Protein 9QGC (pdb70)

Solvent-accessible surface area: 13776 Å² total; per-residue (Å²): 200,75,50,0,36,25,60,42,107,3,28,148,24,115,0,66,12,16,0,0,2,2,16,31,35,1,13,10,15,25,175,50,27,29,3,64,92,41,7,0,77,0,2,9,38,0,7,57,0,0,0,0,0,0,7,5,0,1,4,13,61,52,0,10,0,59,11,89,0,5,0,0,61,23,105,105,2,23,56,4,1,105,74,0,3,65,24,0,74,140,112,51,6,31,0,0,0,2,0,4,1,0,0,8,0,1,14,20,58,13,12,60,155,48,31,85,1,2,0,2,12,62,55,37,12,192,53,104,4,86,5,124,137,28,145,52,98,32,42,68,2,89,40,9,82,56,95,47,0,84,51,6,21,63,41,0,79,90,0,0,38,36,0,86,68,0,32,10,20,0,0,0,0,8,0,0,20,0,22,0,1,0,0,0,0,2,40,29,3,6,127,30,143,32,85,14,4,49,60,32,85,33,20,0,78,0,0,18,50,0,0,107,14,0,34,88,32,9,96,20,47,54,0,0,0,12,0,0,8,14,6,73,88,43,53,0,66,14,75,107,15,54,107,3,0,4,57,0,0,107,8,0,42,157,29,93,6,2,0,0,0,2,38,48,11,128,61,10,98,151,54,146,76,28,67,49,7,58,25,70,39,1,49,111,85,8,118,31,15,0,0,2,11,12,51,22,54,64,115,103,0,30,79,25,0,65,90,154,37,2,22,0,0,1,6,12,80,41,0,6,0,0,0,10,0,8,89,10,8,97,96,120,13,106,76,36,163,19,62,89,117,38,39,146,22,74,32,103,148,10,1,18,69,22,78,108,108

Foldseek 3Di:
DAFQQPWDCLPPDIQRGQEEADEAAALAADVVLAAALQLLLLLLLQQNGSEYEYHEAELDQLQDAAHRHHHLPDPRNLQNLLSNLVSSVVSVHAYAYEYTGQAQNHFLLSHVPSAFGEAQDFDWFADWGQHPVGIDGRHGHHHDDPVCLVVVLVSLLSSLLSRVSSNHQAYEYECEQNGHLLLLQAQQNHPDDPQSDDDNCNSNVSVVSSLVSSCVNPVQSRYEYEYEQPDCHRNRHHPQSQVNLLVVLQVCQVRVHSEYEYEHEQCCQVPDPGNNHPLLSSVVRHPHAYEYEDPDASVNRRVCCVVVVGPHYHYHQQCLQESPVVVCSVVVHDGGHQDVVSSYYDGCVSRNPRDYD

Sequence (357 aa):
NINLLFSSYQLGELELPNRIVMAPLTRSRAGEEGNVPHQQLNAIYYGQRASAGLIIIAEATQVTPQGQGYPHTPGIHSPPEQVAGWKKLVTDTVHQQGGRIFLQLWHVGRISHPDLQPDGGLPVAPSAIAPKGEVLTYEGKKPYVTPRALDDTSEIPAIVEQYRQQGAANALAAGFDGVEIHAANGYLIDQFLLRDGTNKRTDEYGGAIENRRARLLLEVTEAITSVWDDSQQRVGVRLSPLTTLNGCVVDSHPLETFGYVAQALNRRFNNLSYLHIFEAIDADIRRHGGTVVPTSHLRDRRFTGTLIVNGGYTREEKGDTVIIANNKKAADLVAFGTLFISNPDLPERLEVNAPLNQADPTTFYGGGEKKGYTDYPFLL

Structure (mmCIF, N/CA/C/O backbone):
data_9QGC
#
_entry.id   9QGC
#
_cell.length_a   55.36
_cell.length_b   68.56
_cell.length_c   90.04
_cell.angle_alpha   90
_cell.angle_beta   90
_cell.angle_gamma   90
#
_symmetry.space_group_name_H-M   'P 21 21 21'
#
loop_
_entity.id
_entity.type
_entity.pdbx_description
1 polymer 'All1865 protein'
2 non-polymer 'FLAVIN MONONUCLEOTIDE'
3 non-polymer 1,2-ETHANEDIOL
4 non-polymer 'ACETATE ION'
5 water water
#
loop_
_atom_site.group_PDB
_atom_site.id
_atom_site.type_symbol
_atom_site.label_atom_id
_atom_site.label_alt_id
_atom_site.label_comp_id
_atom_site.label_asym_id
_atom_site.label_entity_id
_atom_site.label_seq_id
_atom_site.pdbx_PDB_ins_code
_atom_site.Cartn_x
_atom_site.Cartn_y
_atom_site.Cartn_z
_atom_site.occupancy
_atom_site.B_iso_or_equiv
_atom_site.auth_seq_id
_atom_site.auth_comp_id
_atom_site.auth_asym_id
_atom_site.auth_atom_id
_atom_site.pdbx_PDB_model_num
ATOM 1 N N . ASN A 1 14 ? -38.069 -13.585 0.732 1 50.798 14 ASN D N 1
ATOM 2 C CA . ASN A 1 14 ? -38.344 -12.503 1.725 1 48.81 14 ASN D CA 1
ATOM 3 C C . ASN A 1 14 ? -37.439 -12.698 2.932 1 43.793 14 ASN D C 1
ATOM 4 O O . ASN A 1 14 ? -37.788 -13.398 3.878 1 48.026 14 ASN D O 1
ATOM 9 N N . ILE A 1 15 ? -36.266 -12.077 2.894 1 33.417 15 ILE D N 1
ATOM 10 C CA . ILE A 1 15 ? -35.384 -12.207 4.041 1 27.325 15 ILE D CA 1
ATOM 11 C C . ILE A 1 15 ? -35.662 -11.065 5.013 1 24.544 15 ILE D C 1
ATOM 12 O O . ILE A 1 15 ? -36.098 -9.985 4.59 1 26.161 15 ILE D O 1
ATOM 17 N N . ASN A 1 16 ? -35.47 -11.354 6.313 1 21.755 16 ASN D N 1
ATOM 18 C CA . ASN A 1 16 ? -35.658 -10.372 7.366 1 22.806 16 ASN D CA 1
ATOM 19 C C . ASN A 1 16 ? -34.629 -10.63 8.463 1 19.941 16 ASN D C 1
ATOM 20 O O . ASN A 1 16 ? -33.72 -11.424 8.312 1 19.751 16 ASN D O 1
ATOM 25 N N A LEU A 1 17 ? -34.843 -9.954 9.586 0.5 20.774 17 LEU D N 1
ATOM 26 N N B LEU A 1 17 ? -34.755 -9.906 9.58 0.5 18.504 17 LEU D N 1
ATOM 27 C CA A LEU A 1 17 ? -33.919 -9.972 10.7 0.5 21.204 17 LEU D CA 1
ATOM 28 C CA B LEU A 1 17 ? -33.794 -10.033 10.669 0.5 18.131 17 LEU D CA 1
ATOM 29 C C A LEU A 1 17 ? -33.795 -11.371 11.311 0.5 19.738 17 LEU D C 1
ATOM 30 C C B LEU A 1 17 ? -33.668 -11.482 11.151 0.5 17.781 17 LEU D C 1
ATOM 31 O O A LEU A 1 17 ? -32.865 -11.604 12.089 0.5 18.291 17 LEU D O 1
ATOM 32 O O B LEU A 1 17 ? -32.651 -11.836 11.756 0.5 17.772 17 LEU D O 1
ATOM 41 N N . PHE A 1 18 ? -34.733 -12.281 10.988 1 19.186 18 PHE D N 1
ATOM 42 C CA . PHE A 1 18 ? -34.769 -13.607 11.601 1 19.477 18 PHE D CA 1
ATOM 43 C C . PHE A 1 18 ? -34.305 -14.679 10.629 1 19.973 18 PHE D C 1
ATOM 44 O O . PHE A 1 18 ? -34.314 -15.866 10.994 1 22.902 18 PHE D O 1
ATOM 52 N N . SER A 1 19 ? -33.934 -14.275 9.404 1 19.537 19 SER D N 1
ATOM 53 C CA . SER A 1 19 ? -33.425 -15.225 8.419 1 20.345 19 SER D CA 1
ATOM 54 C C . SER A 1 19 ? -32.034 -15.722 8.822 1 19.031 19 SER D C 1
ATOM 55 O O . SER A 1 19 ? -31.195 -14.929 9.306 1 19.033 19 SER D O 1
ATOM 58 N N . SER A 1 20 ? -31.754 -17.013 8.554 1 19.931 20 SER D N 1
ATOM 59 C CA . SER A 1 20 ? -30.414 -17.526 8.819 1 19.356 20 SER D CA 1
ATOM 60 C C . SER A 1 20 ? -29.402 -16.9 7.848 1 18.754 20 SER D C 1
ATOM 61 O O . SER A 1 20 ? -29.766 -16.25 6.857 1 19.177 20 SER D O 1
ATOM 64 N N . TYR A 1 21 ? -28.111 -17.078 8.146 1 19.382 21 TYR D N 1
ATOM 65 C CA . TYR A 1 21 ? -27.073 -16.523 7.281 1 18.436 21 TYR D CA 1
ATOM 66 C C . TYR A 1 21 ? -25.842 -17.424 7.374 1 17.182 21 TYR D C 1
ATOM 67 O O . TYR A 1 21 ? -25.503 -17.915 8.455 1 21.362 21 TYR D O 1
ATOM 76 N N . GLN A 1 22 ? -25.18 -17.649 6.239 1 18.688 22 GLN D N 1
ATOM 77 C CA . GLN A 1 22 ? -23.923 -18.387 6.24 1 18.74 22 GLN D CA 1
ATOM 78 C C . GLN A 1 22 ? -22.763 -17.398 6.285 1 18.422 22 GLN D C 1
ATOM 79 O O . GLN A 1 22 ? -22.54 -16.666 5.33 1 20.735 22 GLN D O 1
ATOM 85 N N . LEU A 1 23 ? -22.067 -17.348 7.423 1 17.347 23 LEU D N 1
ATOM 86 C CA . LEU A 1 23 ? -20.908 -16.466 7.577 1 15.637 23 LEU D CA 1
ATOM 87 C C . LEU A 1 23 ? -19.63 -17.318 7.535 1 17.305 23 LEU D C 1
ATOM 88 O O . LEU A 1 23 ? -19.194 -17.849 8.549 1 18.434 23 LEU D O 1
ATOM 93 N N . GLY A 1 24 ? -19.11 -17.55 6.315 1 20.561 24 GLY D N 1
ATOM 94 C CA . GLY A 1 24 ? -18.025 -18.502 6.15 1 23.795 24 GLY D CA 1
ATOM 95 C C . GLY A 1 24 ? -18.55 -19.9 6.46 1 23.285 24 GLY D C 1
ATOM 96 O O . GLY A 1 24 ? -19.536 -20.33 5.875 1 26.08 24 GLY D O 1
ATOM 97 N N . GLU A 1 25 ? -17.928 -20.57 7.427 1 23.332 25 GLU D N 1
ATOM 98 C CA . GLU A 1 25 ? -18.328 -21.913 7.836 1 25.5 25 GLU D CA 1
ATOM 99 C C . GLU A 1 25 ? -19.385 -21.853 8.944 1 24.161 25 GLU D C 1
ATOM 100 O O . GLU A 1 25 ? -19.887 -22.891 9.367 1 28.444 25 GLU D O 1
ATOM 106 N N . LEU A 1 26 ? -19.665 -20.662 9.492 1 20.284 26 LEU D N 1
ATOM 107 C CA . LEU A 1 26 ? -20.606 -20.513 10.604 1 20.304 26 LEU D CA 1
ATOM 108 C C . LEU A 1 26 ? -22.032 -20.314 10.089 1 19.912 26 LEU D C 1
ATOM 109 O O . LEU A 1 26 ? -22.283 -19.398 9.3 1 21.219 26 LEU D O 1
ATOM 114 N N . GLU A 1 27 ? -22.968 -21.107 10.618 1 22.852 27 GLU D N 1
ATOM 115 C CA . GLU A 1 27 ? -24.374 -20.836 10.364 1 23.888 27 GLU D CA 1
ATOM 116 C C . GLU A 1 27 ? -24.938 -19.933 11.465 1 21.86 27 GLU D C 1
ATOM 117 O O . GLU A 1 27 ? -25.048 -20.331 12.637 1 23.426 27 GLU D O 1
ATOM 123 N N . LEU A 1 28 ? -25.32 -18.716 11.075 1 18.77 28 LEU D N 1
ATOM 124 C CA . LEU A 1 28 ? -25.946 -17.825 12.044 1 17.069 28 LEU D CA 1
ATOM 125 C C . LEU A 1 28 ? -27.449 -18.067 11.98 1 17.393 28 LEU D C 1
ATOM 126 O O . LEU A 1 28 ? -28.03 -18.151 10.907 1 19.433 28 LEU D O 1
ATOM 131 N N . PRO A 1 29 ? -28.128 -18.197 13.139 1 16.084 29 PRO D N 1
ATOM 132 C CA . PRO A 1 29 ? -29.564 -18.482 13.159 1 17.327 29 PRO D CA 1
ATOM 133 C C . PRO A 1 29 ? -30.451 -17.298 12.78 1 17.496 29 PRO D C 1
ATOM 134 O O . PRO A 1 29 ? -31.68 -17.462 12.594 1 19.797 29 PRO D O 1
ATOM 138 N N . ASN A 1 30 ? -29.858 -16.086 12.847 1 15.727 30 ASN D N 1
ATOM 139 C CA . ASN A 1 30 ? -30.618 -14.872 12.549 1 16.007 30 ASN D CA 1
ATOM 140 C C . ASN A 1 30 ? -29.601 -13.812 12.118 1 15.62 30 ASN D C 1
ATOM 141 O O . ASN A 1 30 ? -28.394 -14.087 12.114 1 16.176 30 ASN D O 1
ATOM 146 N N . ARG A 1 31 ? -30.094 -12.619 11.759 1 15.777 31 ARG D N 1
ATOM 147 C CA . ARG A 1 31 ? -29.237 -11.551 11.242 1 16.003 31 ARG D CA 1
ATOM 148 C C . ARG A 1 31 ? -28.917 -10.51 12.304 1 15.096 31 ARG D C 1
ATOM 149 O O . ARG A 1 31 ? -28.369 -9.441 12.004 1 15.818 31 ARG D O 1
ATOM 157 N N . ILE A 1 32 ? -29.226 -10.855 13.562 1 13.699 32 ILE D N 1
ATOM 158 C CA . ILE A 1 32 ? -29.086 -9.916 14.67 1 14.437 32 ILE D CA 1
ATOM 159 C C . ILE A 1 32 ? -27.721 -10.104 15.343 1 15.048 32 ILE D C 1
ATOM 160 O O . ILE A 1 32 ? -27.423 -11.181 15.852 1 18.869 32 ILE D O 1
ATOM 165 N N . VAL A 1 33 ? -26.931 -9.048 15.366 1 13.112 33 VAL D N 1
ATOM 166 C CA . VAL A 1 33 ? -25.578 -9.122 15.923 1 13.215 33 VAL D CA 1
ATOM 167 C C . VAL A 1 33 ? -25.553 -8.28 17.192 1 12.101 33 VAL D C 1
ATOM 168 O O . VAL A 1 33 ? -26.175 -7.207 17.245 1 12.264 33 VAL D O 1
ATOM 172 N N . MET A 1 34 ? -24.881 -8.788 18.227 1 11.721 34 MET D N 1
ATOM 173 C CA . MET A 1 34 ? -24.613 -7.952 19.375 1 11.557 34 MET D CA 1
ATOM 174 C C . MET A 1 34 ? -23.356 -7.135 19.106 1 11.18 34 MET D C 1
ATOM 175 O O . MET A 1 34 ? -22.262 -7.68 18.933 1 11.279 34 MET D O 1
ATOM 180 N N . ALA A 1 35 ? -23.534 -5.789 19.052 1 11.365 35 ALA D N 1
ATOM 181 C CA . ALA A 1 35 ? -22.387 -4.92 18.761 1 11.156 35 ALA D CA 1
ATOM 182 C C . ALA A 1 35 ? -21.401 -4.961 19.923 1 10.665 35 ALA D C 1
ATOM 183 O O . ALA A 1 35 ? -21.775 -5.259 21.067 1 11.342 35 ALA D O 1
ATOM 185 N N . PRO A 1 36 ? -20.12 -4.638 19.67 1 10.21 36 PRO D N 1
ATOM 186 C CA . PRO A 1 36 ? -19.136 -4.58 20.734 1 10.844 36 PRO D CA 1
ATOM 187 C C . PRO A 1 36 ? -19.454 -3.464 21.72 1 10.821 36 PRO D C 1
ATOM 188 O O . PRO A 1 36 ? -19.733 -2.336 21.334 1 11.686 36 PRO D O 1
ATOM 192 N N . LEU A 1 37 ? -19.416 -3.791 23.03 1 10.664 37 LEU D N 1
ATOM 193 C CA . LEU A 1 37 ? -19.803 -2.824 24.058 1 11.197 37 LEU D CA 1
ATOM 194 C C . LEU A 1 37 ? -18.85 -2.917 25.249 1 11.034 37 LEU D C 1
ATOM 195 O O . LEU A 1 37 ? -18.907 -3.887 26.037 1 11.867 37 LEU D O 1
ATOM 200 N N . THR A 1 38 ? -17.979 -1.907 25.363 1 10.786 38 THR D N 1
ATOM 201 C CA . THR A 1 38 ? -17.138 -1.726 26.533 1 10.991 38 THR D CA 1
ATOM 202 C C . THR A 1 38 ? -17.996 -1.613 27.796 1 11.189 38 THR D C 1
ATOM 203 O O . THR A 1 38 ? -18.832 -0.715 27.865 1 11.614 38 THR D O 1
ATOM 207 N N . ARG A 1 39 ? -17.774 -2.512 28.744 1 10.863 39 ARG D N 1
ATOM 208 C CA . ARG A 1 39 ? -18.486 -2.498 30.015 1 11.474 39 ARG D CA 1
ATOM 209 C C . ARG A 1 39 ? -17.571 -2.27 31.2 1 11.123 39 ARG D C 1
ATOM 210 O O . ARG A 1 39 ? -18.067 -2.118 32.327 1 11.613 39 ARG D O 1
ATOM 218 N N . SER A 1 40 ? -16.242 -2.258 30.954 1 11.794 40 SER D N 1
ATOM 219 C CA . SER A 1 40 ? -15.235 -1.942 31.977 1 11.94 40 SER D CA 1
ATOM 220 C C . SER A 1 40 ? -15.445 -2.729 33.274 1 11.598 40 SER D C 1
ATOM 221 O O . SER A 1 40 ? -15.39 -2.152 34.391 1 12.194 40 SER D O 1
ATOM 224 N N . ARG A 1 41 ? -15.649 -4.049 33.161 1 10.823 41 ARG D N 1
ATOM 225 C CA . ARG A 1 41 ? -15.833 -4.926 34.295 1 10.863 41 ARG D CA 1
ATOM 226 C C . ARG A 1 41 ? -14.812 -6.069 34.273 1 12.339 41 ARG D C 1
ATOM 227 O O . ARG A 1 41 ? -15.112 -7.189 34.685 1 14.627 41 ARG D O 1
ATOM 235 N N . ALA A 1 42 ? -13.568 -5.761 33.88 1 11.532 42 ALA D N 1
ATOM 236 C CA . ALA A 1 42 ? -12.505 -6.744 33.982 1 11.913 42 ALA D CA 1
ATOM 237 C C . ALA A 1 42 ? -12.015 -6.86 35.429 1 12.544 42 ALA D C 1
ATOM 238 O O . ALA A 1 42 ? -12.118 -5.923 36.217 1 15.537 42 ALA D O 1
ATOM 240 N N . GLY A 1 43 ? -11.429 -8.021 35.754 1 12.598 43 GLY D N 1
ATOM 241 C CA . GLY A 1 43 ? -10.924 -8.247 37.094 1 12.735 43 GLY D CA 1
ATOM 242 C C . GLY A 1 43 ? -9.439 -7.885 37.18 1 12.92 43 GLY D C 1
ATOM 243 O O . GLY A 1 43 ? -8.885 -7.216 36.3 1 14.509 43 GLY D O 1
ATOM 244 N N A GLU A 1 44 ? -8.806 -8.312 38.272 0.5 14.56 44 GLU D N 1
ATOM 245 N N B GLU A 1 44 ? -8.81 -8.378 38.25 0.5 14.574 44 GLU D N 1
ATOM 246 C CA A GLU A 1 44 ? -7.385 -8.039 38.501 0.5 14.577 44 GLU D CA 1
ATOM 247 C CA B GLU A 1 44 ? -7.372 -8.256 38.506 0.5 14.742 44 GLU D CA 1
ATOM 248 C C A GLU A 1 44 ? -6.583 -8.561 37.306 0.5 13.129 44 GLU D C 1
ATOM 249 C C B GLU A 1 44 ? -6.616 -8.578 37.216 0.5 12.907 44 GLU D C 1
ATOM 250 O O A GLU A 1 44 ? -6.796 -9.674 36.841 0.5 14.916 44 GLU D O 1
ATOM 251 O O B GLU A 1 44 ? -6.933 -9.554 36.549 0.5 13.611 44 GLU D O 1
ATOM 262 N N . GLY A 1 45 ? -5.616 -7.764 36.83 1 14.063 45 GLY D N 1
ATOM 263 C CA . GLY A 1 45 ? -4.823 -8.126 35.664 1 14.825 45 GLY D CA 1
ATOM 264 C C . GLY A 1 45 ? -5.561 -7.875 34.354 1 12.445 45 GLY D C 1
ATOM 265 O O . GLY A 1 45 ? -5.166 -8.414 33.324 1 12.451 45 GLY D O 1
ATOM 266 N N . ASN A 1 46 ? -6.709 -7.195 34.417 1 12.135 46 ASN D N 1
ATOM 267 C CA . ASN A 1 46 ? -7.592 -6.981 33.276 1 11.358 46 ASN D CA 1
ATOM 268 C C . ASN A 1 46 ? -8.07 -8.323 32.708 1 10.144 46 ASN D C 1
ATOM 269 O O . ASN A 1 46 ? -8.17 -8.501 31.482 1 10.57 46 ASN D O 1
ATOM 274 N N . VAL A 1 47 ? -8.394 -9.25 33.621 1 12.147 47 VAL D N 1
ATOM 275 C CA . VAL A 1 47 ? -8.783 -10.587 33.191 1 12.14 47 VAL D CA 1
ATOM 276 C C . VAL A 1 47 ? -10.304 -10.733 33.256 1 12.694 47 VAL D C 1
ATOM 277 O O . VAL A 1 47 ? -10.901 -10.406 34.286 1 13.809 47 VAL D O 1
ATOM 281 N N . PRO A 1 48 ? -10.944 -11.325 32.246 1 11.331 48 PRO D N 1
ATOM 282 C CA . PRO A 1 48 ? -12.357 -11.64 32.376 1 11.588 48 PRO D CA 1
ATOM 283 C C . PRO A 1 48 ? -12.617 -12.706 33.432 1 12.405 48 PRO D C 1
ATOM 284 O O . PRO A 1 48 ? -11.756 -13.547 33.688 1 13.875 48 PRO D O 1
ATOM 288 N N . HIS A 1 49 ? -13.846 -12.705 33.948 1 13.184 49 HIS D N 1
ATOM 289 C CA . HIS A 1 49 ? -14.186 -13.618 35.015 1 14.214 49 HIS D CA 1
ATOM 290 C C . HIS A 1 49 ? -15.609 -14.144 34.833 1 13.972 49 HIS D C 1
ATOM 291 O O . HIS A 1 49 ? -16.288 -13.836 33.849 1 14.828 49 HIS D O 1
ATOM 298 N N A GLN A 1 50 ? -16.078 -14.933 35.803 0.5 14.443 50 GLN D N 1
ATOM 299 N N B GLN A 1 50 ? -16.045 -14.943 35.817 0.5 14.409 50 GLN D N 1
ATOM 300 C CA A GLN A 1 50 ? -17.309 -15.681 35.609 0.5 14.608 50 GLN D CA 1
ATOM 301 C CA B GLN A 1 50 ? -17.308 -15.659 35.747 0.5 15.087 50 GLN D CA 1
ATOM 302 C C A GLN A 1 50 ? -18.508 -14.749 35.392 0.5 14.712 50 GLN D C 1
ATOM 303 C C B GLN A 1 50 ? -18.462 -14.73 35.376 0.5 14.778 50 GLN D C 1
ATOM 304 O O A GLN A 1 50 ? -19.45 -15.129 34.695 0.5 14.618 50 GLN D O 1
ATOM 305 O O B GLN A 1 50 ? -19.332 -15.107 34.592 0.5 14.783 50 GLN D O 1
ATOM 316 N N . LEU A 1 51 ? -18.515 -13.557 36.011 1 13.78 51 LEU D N 1
ATOM 317 C CA . LEU A 1 51 ? -19.643 -12.664 35.792 1 13.908 51 LEU D CA 1
ATOM 318 C C . LEU A 1 51 ? -19.71 -12.252 34.307 1 13.373 51 LEU D C 1
ATOM 319 O O . LEU A 1 51 ? -20.803 -12.123 33.743 1 12.893 51 LEU D O 1
ATOM 324 N N . ASN A 1 52 ? -18.54 -11.994 33.701 1 12.025 52 ASN D N 1
ATOM 325 C CA . ASN A 1 52 ? -18.519 -11.642 32.28 1 11.595 52 ASN D CA 1
ATOM 326 C C . ASN A 1 52 ? -19.041 -12.808 31.45 1 12.172 52 ASN D C 1
ATOM 327 O O . ASN A 1 52 ? -19.708 -12.605 30.427 1 12.381 52 ASN D O 1
ATOM 332 N N . ALA A 1 53 ? -18.701 -14.044 31.829 1 11.295 53 ALA D N 1
ATOM 333 C CA . ALA A 1 53 ? -19.187 -15.208 31.081 1 11.933 53 ALA D CA 1
ATOM 334 C C . ALA A 1 53 ? -20.702 -15.296 31.174 1 11.677 53 ALA D C 1
ATOM 335 O O . ALA A 1 53 ? -21.344 -15.627 30.19 1 12.879 53 ALA D O 1
ATOM 337 N N . ILE A 1 54 ? -21.277 -15.045 32.373 1 12.167 54 ILE D N 1
ATOM 338 C CA . ILE A 1 54 ? -22.736 -15.019 32.494 1 11.947 54 ILE D CA 1
ATOM 339 C C . ILE A 1 54 ? -23.349 -13.986 31.54 1 11.713 54 ILE D C 1
ATOM 340 O O . ILE A 1 54 ? -24.337 -14.287 30.853 1 12.336 54 ILE D O 1
ATOM 345 N N . TYR A 1 55 ? -22.798 -12.771 31.567 1 11.266 55 TYR D N 1
ATOM 346 C CA . TYR A 1 55 ? -23.322 -11.698 30.717 1 11.752 55 TYR D CA 1
ATOM 347 C C . TYR A 1 55 ? -23.381 -12.062 29.225 1 11.501 55 TYR D C 1
ATOM 348 O O . TYR A 1 55 ? -24.403 -11.864 28.584 1 12.038 55 TYR D O 1
ATOM 357 N N . TYR A 1 56 ? -22.285 -12.633 28.711 1 10.727 56 TYR D N 1
ATOM 358 C CA . TYR A 1 56 ? -22.277 -12.998 27.306 1 10.914 56 TYR D CA 1
ATOM 359 C C . TYR A 1 56 ? -23.144 -14.236 27.073 1 11.822 56 TYR D C 1
ATOM 360 O O . TYR A 1 56 ? -23.862 -14.325 26.077 1 12.459 56 TYR D O 1
ATOM 369 N N . GLY A 1 57 ? -23.139 -15.179 28.031 1 12.595 57 GLY D N 1
ATOM 370 C CA . GLY A 1 57 ? -23.988 -16.356 27.884 1 12.842 57 GLY D CA 1
ATOM 371 C C . GLY A 1 57 ? -25.467 -15.994 27.819 1 12.853 57 GLY D C 1
ATOM 372 O O . GLY A 1 57 ? -26.225 -16.64 27.064 1 13.817 57 GLY D O 1
ATOM 373 N N . GLN A 1 58 ? -25.874 -14.965 28.593 1 12.029 58 GLN D N 1
ATOM 374 C CA . GLN A 1 58 ? -27.261 -14.52 28.555 1 12.887 58 GLN D CA 1
ATOM 375 C C . GLN A 1 58 ? -27.688 -14.048 27.152 1 12.745 58 GLN D C 1
ATOM 376 O O . GLN A 1 58 ? -28.899 -14.022 26.897 1 13.906 58 GLN D O 1
ATOM 382 N N . ARG A 1 59 ? -26.726 -13.565 26.346 1 12.261 59 ARG D N 1
ATOM 383 C CA . ARG A 1 59 ? -26.971 -12.937 25.056 1 12.617 59 ARG D CA 1
ATOM 384 C C . ARG A 1 59 ? -26.675 -13.886 23.897 1 11.799 59 ARG D C 1
ATOM 385 O O . ARG A 1 59 ? -26.653 -13.456 22.734 1 13.075 59 ARG D O 1
ATOM 393 N N . ALA A 1 60 ? -26.536 -15.197 24.165 1 12.795 60 ALA D N 1
ATOM 394 C CA . ALA A 1 60 ? -26.074 -16.151 23.156 1 13.281 60 ALA D CA 1
ATOM 395 C C . ALA A 1 60 ? -27.123 -16.447 22.081 1 13.281 60 ALA D C 1
ATOM 396 O O . ALA A 1 60 ? -26.781 -17.126 21.103 1 14.481 60 ALA D O 1
ATOM 398 N N . SER A 1 61 ? -28.369 -15.935 22.23 1 13.705 61 SER D N 1
ATOM 399 C CA . SER A 1 61 ? -29.336 -16.042 21.147 1 14.759 61 SER D CA 1
ATOM 400 C C . SER A 1 61 ? -29.019 -15.111 19.979 1 14.424 61 SER D C 1
ATOM 401 O O . SER A 1 61 ? -29.609 -15.272 18.913 1 15.526 61 SER D O 1
ATOM 404 N N . ALA A 1 62 ? -28.073 -14.16 20.135 1 14.159 62 ALA D N 1
ATOM 405 C CA . ALA A 1 62 ? -27.645 -13.34 19.011 1 14.156 62 ALA D CA 1
ATOM 406 C C . ALA A 1 62 ? -27.158 -14.233 17.875 1 13.65 62 ALA D C 1
ATOM 407 O O . ALA A 1 62 ? -26.459 -15.238 18.101 1 14.842 62 ALA D O 1
ATOM 409 N N . GLY A 1 63 ? -27.456 -13.83 16.633 1 12.745 63 GLY D N 1
ATOM 410 C CA . GLY A 1 63 ? -26.828 -14.507 15.514 1 14.263 63 GLY D CA 1
ATOM 411 C C . GLY A 1 63 ? -25.308 -14.53 15.668 1 13.02 63 GLY D C 1
ATOM 412 O O . GLY A 1 63 ? -24.675 -15.55 15.365 1 14.655 63 GLY D O 1
ATOM 413 N N . LEU A 1 64 ? -24.717 -13.396 16.097 1 12.774 64 LEU D N 1
ATOM 414 C CA . LEU A 1 64 ? -23.287 -13.365 16.397 1 11.791 64 LEU D CA 1
ATOM 415 C C . LEU A 1 64 ? -23.095 -12.36 17.523 1 11.857 64 LEU D C 1
ATOM 416 O O . LEU A 1 64 ? -23.714 -11.289 17.457 1 12.488 64 LEU D O 1
ATOM 421 N N . ILE A 1 65 ? -22.269 -12.692 18.525 1 11.27 65 ILE D N 1
ATOM 422 C CA . ILE A 1 65 ? -21.852 -11.681 19.501 1 10.818 65 ILE D CA 1
ATOM 423 C C . ILE A 1 65 ? -20.499 -11.151 19.068 1 10.206 65 ILE D C 1
ATOM 424 O O . ILE A 1 65 ? -19.605 -11.955 18.776 1 11.521 65 ILE D O 1
ATOM 429 N N A ILE A 1 66 ? -20.323 -9.818 19.082 0.5 10.107 66 ILE D N 1
ATOM 430 N N B ILE A 1 66 ? -20.332 -9.809 19.062 0.5 10.205 66 ILE D N 1
ATOM 431 C CA A ILE A 1 66 ? -18.978 -9.27 19.002 0.5 9.793 66 ILE D CA 1
ATOM 432 C CA B ILE A 1 66 ? -19.002 -9.214 18.994 0.5 10.08 66 ILE D CA 1
ATOM 433 C C A ILE A 1 66 ? -18.663 -8.787 20.408 0.5 10.306 66 ILE D C 1
ATOM 434 C C B ILE A 1 66 ? -18.683 -8.795 20.423 0.5 10.332 66 ILE D C 1
ATOM 435 O O A ILE A 1 66 ? -19.32 -7.886 20.916 0.5 10.904 66 ILE D O 1
ATOM 436 O O B ILE A 1 66 ? -19.348 -7.916 20.957 0.5 10.916 66 ILE D O 1
ATOM 445 N N . ALA A 1 67 ? -17.644 -9.406 21.014 1 10.533 67 ALA D N 1
ATOM 446 C CA . ALA A 1 67 ? -17.285 -9.008 22.371 1 10.547 67 ALA D CA 1
ATOM 447 C C . ALA A 1 67 ? -16.69 -7.607 22.367 1 11.123 67 ALA D C 1
ATOM 448 O O . ALA A 1 67 ? -16.141 -7.121 21.346 1 12.043 67 ALA D O 1
ATOM 450 N N . GLU A 1 68 ? -16.75 -6.99 23.537 1 10.859 68 GLU D N 1
ATOM 451 C CA . GLU A 1 68 ? -16.254 -5.641 23.805 1 10.035 68 GLU D CA 1
ATOM 452 C C . GLU A 1 68 ? -14.812 -5.475 23.323 1 10.588 68 GLU D C 1
ATOM 453 O O . GLU A 1 68 ? -14.002 -6.416 23.328 1 10.687 68 GLU D O 1
ATOM 459 N N . ALA A 1 69 ? -14.47 -4.205 22.999 1 9.816 69 ALA D N 1
ATOM 460 C CA . ALA A 1 69 ? -13.088 -3.899 22.641 1 9.397 69 ALA D CA 1
ATOM 461 C C . ALA A 1 69 ? -12.134 -4.42 23.715 1 9.457 69 ALA D C 1
ATOM 462 O O . ALA A 1 69 ? -12.28 -4.16 24.929 1 10.595 69 ALA D O 1
ATOM 464 N N . THR A 1 70 ? -11.048 -5.094 23.25 1 9.733 70 THR D N 1
ATOM 465 C CA . THR A 1 70 ? -10.137 -5.759 24.186 1 9.114 70 THR D CA 1
ATOM 466 C C . THR A 1 70 ? -8.692 -5.483 23.762 1 9.228 70 THR D C 1
ATOM 467 O O . THR A 1 70 ? -8.304 -5.795 22.617 1 9.766 70 THR D O 1
ATOM 471 N N . GLN A 1 71 ? -7.935 -4.798 24.61 1 9.229 71 GLN D N 1
ATOM 472 C CA . GLN A 1 71 ? -6.613 -4.356 24.218 1 9.222 71 GLN D CA 1
ATOM 473 C C . GLN A 1 71 ? -5.687 -5.528 23.905 1 9.87 71 GLN D C 1
ATOM 474 O O . GLN A 1 71 ? -5.568 -6.493 24.663 1 10.541 71 GLN D O 1
ATOM 480 N N . VAL A 1 72 ? -4.992 -5.413 22.758 1 9.698 72 VAL D N 1
ATOM 481 C CA . VAL A 1 72 ? -4.094 -6.471 22.298 1 10.111 72 VAL D CA 1
ATOM 482 C C . VAL A 1 72 ? -2.734 -6.469 22.995 1 10.652 72 VAL D C 1
ATOM 483 O O . VAL A 1 72 ? -1.963 -7.412 22.852 1 12.171 72 VAL D O 1
ATOM 487 N N . THR A 1 73 ? -2.453 -5.39 23.736 1 10.005 73 THR D N 1
ATOM 488 C CA . THR A 1 73 ? -1.138 -5.178 24.317 1 11.015 73 THR D CA 1
ATOM 489 C C . THR A 1 73 ? -1.311 -4.115 25.403 1 11.112 73 THR D C 1
ATOM 490 O O . THR A 1 73 ? -2.265 -3.319 25.325 1 10.811 73 THR D O 1
ATOM 494 N N . PRO A 1 74 ? -0.439 -4.074 26.444 1 11.223 74 PRO D N 1
ATOM 495 C CA . PRO A 1 74 ? -0.654 -3.137 27.548 1 11.396 74 PRO D CA 1
ATOM 496 C C . PRO A 1 74 ? -0.794 -1.682 27.088 1 11.83 74 PRO D C 1
ATOM 497 O O . PRO A 1 74 ? -1.643 -0.949 27.595 1 11.825 74 PRO D O 1
ATOM 501 N N . GLN A 1 75 ? 0.043 -1.251 26.122 1 11.155 75 GLN D N 1
ATOM 502 C CA . GLN A 1 75 ? -0.058 0.133 25.683 1 11.229 75 GLN D CA 1
ATOM 503 C C . GLN A 1 75 ? -1.372 0.448 24.961 1 10.758 75 GLN D C 1
ATOM 504 O O . GLN A 1 75 ? -1.686 1.615 24.759 1 11.367 75 GLN D O 1
ATOM 510 N N . GLY A 1 76 ? -2.098 -0.608 24.561 1 10.561 76 GLY D N 1
ATOM 511 C CA . GLY A 1 76 ? -3.37 -0.375 23.896 1 11.23 76 GLY D CA 1
ATOM 512 C C . GLY A 1 76 ? -4.552 -0.115 24.818 1 9.75 76 GLY D C 1
ATOM 513 O O . GLY A 1 76 ? -5.662 0.033 24.313 1 10.481 76 GLY D O 1
ATOM 514 N N . GLN A 1 77 ? -4.34 -0.121 26.161 1 10.526 77 GLN D N 1
ATOM 515 C CA . GLN A 1 77 ? -5.422 0.205 27.084 1 10.214 77 GLN D CA 1
ATOM 516 C C . GLN A 1 77 ? -5.581 1.718 27.23 1 10.274 77 GLN D C 1
ATOM 517 O O . GLN A 1 77 ? -4.585 2.447 27.388 1 11.188 77 GLN D O 1
ATOM 523 N N . GLY A 1 78 ? -6.839 2.178 27.258 1 10.046 78 GLY D N 1
ATOM 524 C CA . GLY A 1 78 ? -7.122 3.601 27.441 1 10.95 78 GLY D CA 1
ATOM 525 C C . GLY A 1 78 ? -8.117 3.926 28.557 1 10.4 78 GLY D C 1
ATOM 526 O O . GLY A 1 78 ? -8.278 5.118 28.851 1 12.053 78 GLY D O 1
ATOM 527 N N . TYR A 1 79 ? -8.794 2.909 29.111 1 10.89 79 TYR D N 1
ATOM 528 C CA . TYR A 1 79 ? -9.772 3.152 30.159 1 11.534 79 TYR D CA 1
ATOM 529 C C . TYR A 1 79 ? -9.545 2.113 31.24 1 11.301 79 TYR D C 1
ATOM 530 O O . TYR A 1 79 ? -9.249 0.956 30.936 1 11.47 79 TYR D O 1
ATOM 539 N N . PRO A 1 80 ? -9.69 2.475 32.532 1 11.491 80 PRO D N 1
ATOM 540 C CA . PRO A 1 80 ? -9.544 1.475 33.589 1 11.643 80 PRO D CA 1
ATOM 541 C C . PRO A 1 80 ? -10.478 0.274 33.405 1 10.981 80 PRO D C 1
ATOM 542 O O . PRO A 1 80 ? -11.637 0.447 33.052 1 11.637 80 PRO D O 1
ATOM 546 N N . HIS A 1 81 ? -9.93 -0.934 33.675 1 11.214 81 HIS D N 1
ATOM 547 C CA . HIS A 1 81 ? -10.737 -2.119 33.881 1 11.897 81 HIS D CA 1
ATOM 548 C C . HIS A 1 81 ? -11.378 -2.657 32.613 1 10.589 81 HIS D C 1
ATOM 549 O O . HIS A 1 81 ? -12.38 -3.36 32.688 1 11.935 81 HIS D O 1
ATOM 556 N N . THR A 1 82 ? -10.815 -2.363 31.436 1 9.43 82 THR D N 1
ATOM 557 C CA . THR A 1 82 ? -11.177 -3.038 30.195 1 9.909 82 THR D CA 1
ATOM 558 C C . THR A 1 82 ? -10.313 -4.292 30.097 1 10.183 82 THR D C 1
ATOM 559 O O . THR A 1 82 ? -9.142 -4.318 30.513 1 10.418 82 THR D O 1
ATOM 563 N N . PRO A 1 83 ? -10.861 -5.399 29.55 1 9.833 83 PRO D N 1
ATOM 564 C CA . PRO A 1 83 ? -10.096 -6.637 29.469 1 10.469 83 PRO D CA 1
ATOM 565 C C . PRO A 1 83 ? -9.013 -6.567 28.393 1 9.949 83 PRO D C 1
ATOM 566 O O . PRO A 1 83 ? -9.153 -5.853 27.401 1 10.435 83 PRO D O 1
ATOM 570 N N . GLY A 1 84 ? -7.985 -7.38 28.587 1 10.129 84 GLY D N 1
ATOM 571 C CA . GLY A 1 84 ? -6.961 -7.562 27.573 1 10.335 84 GLY D CA 1
ATOM 572 C C . GLY A 1 84 ? -6.982 -8.961 26.939 1 10.089 84 GLY D C 1
ATOM 573 O O . GLY A 1 84 ? -7.709 -9.859 27.386 1 10.2 84 GLY D O 1
ATOM 574 N N . ILE A 1 85 ? -6.163 -9.129 25.897 1 9.99 85 ILE D N 1
ATOM 575 C CA . ILE A 1 85 ? -5.963 -10.437 25.286 1 10.616 85 ILE D CA 1
ATOM 576 C C . ILE A 1 85 ? -4.47 -10.609 25.012 1 11.712 85 ILE D C 1
ATOM 577 O O . ILE A 1 85 ? -4.04 -11.187 24.002 1 15.654 85 ILE D O 1
ATOM 582 N N . HIS A 1 86 ? -3.634 -10.149 25.911 1 11.399 86 HIS D N 1
ATOM 583 C CA . HIS A 1 86 ? -2.186 -10.283 25.76 1 11.88 86 HIS D CA 1
ATOM 584 C C . HIS A 1 86 ? -1.545 -11.227 26.765 1 12.532 86 HIS D C 1
ATOM 585 O O . HIS A 1 86 ? -0.415 -11.6 26.522 1 16.752 86 HIS D O 1
ATOM 592 N N . SER A 1 87 ? -2.218 -11.603 27.838 1 12.76 87 SER D N 1
ATOM 593 C CA . SER A 1 87 ? -1.577 -12.439 28.854 1 11.608 87 SER D CA 1
ATOM 594 C C . SER A 1 87 ? -2.237 -13.819 28.913 1 11.886 87 SER D C 1
ATOM 595 O O . SER A 1 87 ? -3.409 -13.992 28.521 1 11.81 87 SER D O 1
ATOM 598 N N A PRO A 1 88 ? -1.528 -14.847 29.427 0.5 12.52 88 PRO D N 1
ATOM 599 N N B PRO A 1 88 ? -1.523 -14.843 29.4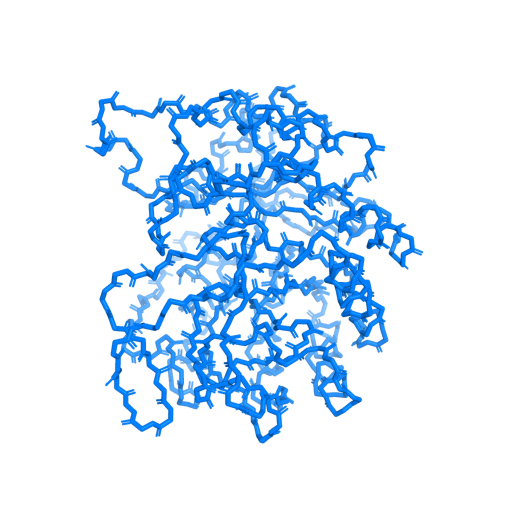3 0.5 12.495 88 PRO D N 1
ATOM 600 C CA A PRO A 1 88 ? -2.147 -16.16 29.562 0.5 12.642 88 PRO D CA 1
ATOM 601 C CA B PRO A 1 88 ? -2.132 -16.16 29.577 0.5 12.627 88 PRO D CA 1
ATOM 602 C C A PRO A 1 88 ? -3.33 -16.152 30.522 0.5 12.209 88 PRO D C 1
ATOM 603 C C B PRO A 1 88 ? -3.327 -16.149 30.52 0.5 12.2 88 PRO D C 1
ATOM 604 O O A PRO A 1 88 ? -4.279 -16.911 30.338 0.5 12.207 88 PRO D O 1
ATOM 605 O O B PRO A 1 88 ? -4.275 -16.905 30.328 0.5 12.18 88 PRO D O 1
ATOM 612 N N . GLU A 1 89 ? -3.27 -15.289 31.554 1 11.861 89 GLU D N 1
ATOM 613 C CA . GLU A 1 89 ? -4.385 -15.225 32.477 1 12.024 89 GLU D CA 1
ATOM 614 C C . GLU A 1 89 ? -5.621 -14.642 31.788 1 11.247 89 GLU D C 1
ATOM 615 O O . GLU A 1 89 ? -6.753 -15.057 32.046 1 11.796 89 GLU D O 1
ATOM 621 N N . GLN A 1 90 ? -5.399 -13.666 30.89 1 11.067 90 GLN D N 1
ATOM 622 C CA . GLN A 1 90 ? -6.499 -13.098 30.117 1 10.134 90 GLN D CA 1
ATOM 623 C C . GLN A 1 90 ? -7.084 -14.131 29.146 1 10.213 90 GLN D C 1
ATOM 624 O O . GLN A 1 90 ? -8.296 -14.228 29.042 1 10.852 90 GLN D O 1
ATOM 630 N N . VAL A 1 91 ? -6.222 -14.928 28.511 1 10.974 91 VAL D N 1
ATOM 631 C CA . VAL A 1 91 ? -6.729 -15.986 27.623 1 11.1 91 VAL D CA 1
ATOM 632 C C . VAL A 1 91 ? -7.625 -16.94 28.43 1 11.331 91 VAL D C 1
ATOM 633 O O . VAL A 1 91 ? -8.736 -17.276 27.996 1 11.438 91 VAL D O 1
ATOM 637 N N . ALA A 1 92 ? -7.182 -17.302 29.655 1 11.311 92 ALA D N 1
ATOM 638 C CA . ALA A 1 92 ? -7.944 -18.256 30.452 1 11.788 92 ALA D CA 1
ATOM 639 C C . ALA A 1 92 ? -9.286 -17.65 30.881 1 10.993 92 ALA D C 1
ATOM 640 O O . ALA A 1 92 ? -10.305 -18.336 30.899 1 12.059 92 ALA D O 1
ATOM 642 N N . GLY A 1 93 ? -9.296 -16.345 31.251 1 11.547 93 GLY D N 1
ATOM 643 C CA . GLY A 1 93 ? -10.579 -15.734 31.62 1 11.779 93 GLY D CA 1
ATOM 644 C C . GLY A 1 93 ? -11.517 -15.664 30.406 1 11.537 93 GLY D C 1
ATOM 645 O O . GLY A 1 93 ? -12.726 -15.937 30.488 1 11.905 93 GLY D O 1
ATOM 646 N N . TRP A 1 94 ? -10.994 -15.292 29.208 1 11.113 94 TRP D N 1
ATOM 647 C CA . TRP A 1 94 ? -11.812 -15.311 28.001 1 10.985 94 TRP D CA 1
ATOM 648 C C . TRP A 1 94 ? -12.333 -16.704 27.644 1 10.807 94 TRP D C 1
ATOM 649 O O . TRP A 1 94 ? -13.442 -16.843 27.107 1 11.339 94 TRP D O 1
ATOM 660 N N A LYS A 1 95 ? -11.536 -17.73 27.951 0.5 11.166 95 LYS D N 1
ATOM 661 N N B LYS A 1 95 ? -11.549 -17.738 27.955 0.5 10.921 95 LYS D N 1
ATOM 662 C CA A LYS A 1 95 ? -11.977 -19.097 27.718 0.5 12.278 95 LYS D CA 1
ATOM 663 C CA B LYS A 1 95 ? -12.035 -19.079 27.662 0.5 11.726 95 LYS D CA 1
ATOM 664 C C A LYS A 1 95 ? -13.239 -19.402 28.524 0.5 12.199 95 LYS D C 1
ATOM 665 C C B LYS A 1 95 ? -13.252 -19.416 28.526 0.5 11.944 95 LYS D C 1
ATOM 666 O O A LYS A 1 95 ? -14.129 -20.132 28.071 0.5 12.869 95 LYS D O 1
ATOM 667 O O B LYS A 1 95 ? -14.14 -20.167 28.104 0.5 12.475 95 LYS D O 1
ATOM 678 N N . LEU A 1 96 ? -13.334 -18.84 29.736 1 12.306 96 LEU D N 1
ATOM 679 C CA . LEU A 1 96 ? -14.575 -19.017 30.513 1 12.876 96 LEU D CA 1
ATOM 680 C C . LEU A 1 96 ? -15.771 -18.48 29.706 1 11.706 96 LEU D C 1
ATOM 681 O O . LEU A 1 96 ? -16.865 -19.062 29.664 1 12.536 96 LEU D O 1
ATOM 686 N N . VAL A 1 97 ? -15.57 -17.292 29.106 1 11.93 97 VAL D N 1
ATOM 687 C CA . VAL A 1 97 ? -16.635 -16.653 28.354 1 12.181 97 VAL D CA 1
ATOM 688 C C . VAL A 1 97 ? -16.976 -17.463 27.094 1 12.292 97 VAL D C 1
ATOM 689 O O . VAL A 1 97 ? -18.158 -17.701 26.8 1 12.523 97 VAL D O 1
ATOM 693 N N . THR A 1 98 ? -15.955 -17.872 26.322 1 11.541 98 THR D N 1
ATOM 694 C CA . THR A 1 98 ? -16.28 -18.583 25.084 1 12.63 98 THR D CA 1
ATOM 695 C C . THR A 1 98 ? -16.845 -19.98 25.39 1 13.162 98 THR D C 1
ATOM 696 O O . THR A 1 98 ? -17.761 -20.399 24.688 1 13.707 98 THR D O 1
ATOM 700 N N . ASP A 1 99 ? -16.433 -20.606 26.516 1 12.89 99 ASP D N 1
ATOM 701 C CA . ASP A 1 99 ? -17.002 -21.883 26.905 1 14.276 99 ASP D CA 1
ATOM 702 C C . ASP A 1 99 ? -18.499 -21.695 27.174 1 13.369 99 ASP D C 1
ATOM 703 O O . ASP A 1 99 ? -19.344 -22.484 26.739 1 14.188 99 ASP D O 1
ATOM 708 N N . THR A 1 100 ? -18.844 -20.639 27.935 1 13.637 100 THR D N 1
ATOM 709 C CA . THR A 1 100 ? -20.244 -20.429 28.29 1 13.082 100 THR D CA 1
ATOM 710 C C . THR A 1 100 ? -21.062 -20.109 27.037 1 13.512 100 THR D C 1
ATOM 711 O O . THR A 1 100 ? -22.172 -20.622 26.843 1 14.209 100 THR D O 1
ATOM 715 N N . VAL A 1 101 ? -20.572 -19.185 26.197 1 12.542 101 VAL D N 1
ATOM 716 C CA . VAL A 1 101 ? -21.312 -18.863 24.989 1 12.364 101 VAL D CA 1
ATOM 717 C C . VAL A 1 101 ? -21.58 -20.116 24.153 1 13.217 101 VAL D C 1
ATOM 718 O O . VAL A 1 101 ? -22.698 -20.308 23.682 1 13.184 101 VAL D O 1
ATOM 722 N N . HIS A 1 102 ? -20.562 -20.94 23.966 1 13.124 102 HIS D N 1
ATOM 723 C CA . HIS A 1 102 ? -20.74 -22.136 23.156 1 13.65 102 HIS D CA 1
ATOM 724 C C . HIS A 1 102 ? -21.68 -23.137 23.823 1 13.676 102 HIS D C 1
ATOM 725 O O . HIS A 1 102 ? -22.47 -23.808 23.159 1 15.792 102 HIS D O 1
ATOM 732 N N . GLN A 1 103 ? -21.595 -23.278 25.166 1 14.371 103 GLN D N 1
ATOM 733 C CA . GLN A 1 103 ? -22.535 -24.148 25.878 1 15.036 103 GLN D CA 1
ATOM 734 C C . GLN A 1 103 ? -23.983 -23.702 25.665 1 15.463 103 GLN D C 1
ATOM 735 O O . GLN A 1 103 ? -24.912 -24.518 25.595 1 17.974 103 GLN D O 1
ATOM 741 N N . GLN A 1 104 ? -24.189 -22.386 25.508 1 14.696 104 GLN D N 1
ATOM 742 C CA . GLN A 1 104 ? -25.517 -21.824 25.301 1 15.099 104 GLN D CA 1
ATOM 743 C C . GLN A 1 104 ? -25.879 -21.769 23.808 1 15.788 104 GLN D C 1
ATOM 744 O O . GLN A 1 104 ? -26.942 -21.238 23.444 1 18.866 104 GLN D O 1
ATOM 750 N N . GLY A 1 105 ? -25.049 -22.324 22.937 1 15.169 105 GLY D N 1
ATOM 751 C CA . GLY A 1 105 ? -25.377 -22.44 21.518 1 16.06 105 GLY D CA 1
ATOM 752 C C . GLY A 1 105 ? -25.09 -21.18 20.707 1 15.745 105 GLY D C 1
ATOM 753 O O . GLY A 1 105 ? -25.618 -21.057 19.589 1 17.112 105 GLY D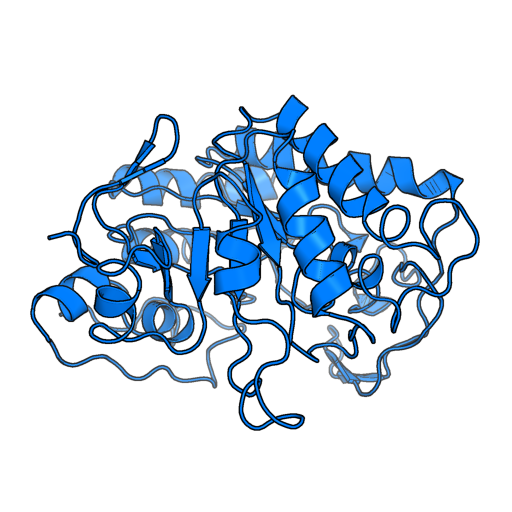 O 1
ATOM 754 N N . GLY A 1 106 ? -24.244 -20.275 21.235 1 14.832 106 GLY D N 1
ATOM 755 C CA . GLY A 1 106 ? -23.931 -19.03 20.539 1 13.702 106 GLY D CA 1
ATOM 756 C C . GLY A 1 106 ? -22.59 -19.045 19.813 1 13.172 106 GLY D C 1
ATOM 757 O O . GLY A 1 106 ? -21.852 -20.03 19.817 1 14.087 106 GLY D O 1
ATOM 758 N N . ARG A 1 107 ? -22.297 -17.909 19.197 1 11.928 107 ARG D N 1
ATOM 759 C CA . ARG A 1 107 ? -21.064 -17.69 18.455 1 12.154 107 ARG D CA 1
ATOM 760 C C . ARG A 1 107 ? -20.526 -16.305 18.85 1 11.783 107 ARG D C 1
ATOM 761 O O . ARG A 1 107 ? -21.319 -15.378 19.032 1 12.428 107 ARG D O 1
ATOM 769 N N . ILE A 1 108 ? -19.213 -16.186 18.978 1 11.622 108 ILE D N 1
ATOM 770 C CA . ILE A 1 108 ? -18.652 -14.951 19.518 1 10.956 108 ILE D CA 1
ATOM 771 C C . ILE A 1 108 ? -17.304 -14.666 18.877 1 10.74 108 ILE D C 1
ATOM 772 O O . ILE A 1 108 ? -16.431 -15.539 18.79 1 11.516 108 ILE D O 1
ATOM 777 N N . PHE A 1 109 ? -17.165 -13.4 18.403 1 10.377 109 PHE D N 1
ATOM 778 C CA . PHE A 1 109 ? -15.88 -12.895 17.932 1 10.225 109 PHE D CA 1
ATOM 779 C C . PHE A 1 109 ? -15.339 -11.899 18.941 1 10.718 109 PHE D C 1
ATOM 780 O O . PHE A 1 109 ? -16.116 -11.188 19.586 1 13.536 109 PHE D O 1
ATOM 788 N N . LEU A 1 110 ? -14.009 -11.788 19.02 1 9.733 110 LEU D N 1
ATOM 789 C CA . LEU A 1 110 ? -13.412 -10.824 19.96 1 9.987 110 LEU D CA 1
ATOM 790 C C . LEU A 1 110 ? -13.052 -9.558 19.178 1 10.204 110 LEU D C 1
ATOM 791 O O . LEU A 1 110 ? -12.362 -9.656 18.143 1 10.476 110 LEU D O 1
ATOM 796 N N . GLN A 1 111 ? -13.439 -8.358 19.678 1 9.381 111 GLN D N 1
ATOM 797 C CA . GLN A 1 111 ? -12.983 -7.141 19.006 1 9.38 111 GLN D CA 1
ATOM 798 C C . GLN A 1 111 ? -11.601 -6.763 19.537 1 8.668 111 GLN D C 1
ATOM 799 O O . GLN A 1 111 ? -11.41 -6.583 20.758 1 10.475 111 GLN D O 1
ATOM 805 N N . LEU A 1 112 ? -10.62 -6.663 18.649 1 9.948 112 LEU D N 1
ATOM 806 C CA . LEU A 1 112 ? -9.213 -6.438 19.011 1 9.775 112 LEU D CA 1
ATOM 807 C C . LEU A 1 112 ? -8.917 -4.937 18.953 1 9.314 112 LEU D C 1
ATOM 808 O O . LEU A 1 112 ? -9.136 -4.252 17.933 1 10.514 112 LEU D O 1
ATOM 813 N N . TRP A 1 113 ? -8.375 -4.418 20.062 1 9.308 113 TRP D N 1
ATOM 814 C CA . TRP A 1 113 ? -8.273 -2.983 20.287 1 9.613 113 TRP D CA 1
ATOM 815 C C . TRP A 1 113 ? -6.834 -2.527 20.521 1 10.235 113 TRP D C 1
ATOM 816 O O . TRP A 1 113 ? -6.05 -3.175 21.207 1 9.959 113 TRP D O 1
ATOM 827 N N . HIS A 1 114 ? -6.543 -1.312 20.057 1 9.702 114 HIS D N 1
ATOM 828 C CA . HIS A 1 114 ? -5.454 -0.505 20.581 1 9.665 114 HIS D CA 1
ATOM 829 C C . HIS A 1 114 ? -5.953 0.926 20.591 1 9.317 114 HIS D C 1
ATOM 830 O O . HIS A 1 114 ? -6.371 1.44 19.543 1 10.247 114 HIS D O 1
ATOM 837 N N . VAL A 1 115 ? -6 1.554 21.748 1 9.607 115 VAL D N 1
ATOM 838 C CA . VAL A 1 115 ? -6.564 2.908 21.855 1 10.148 115 VAL D CA 1
ATOM 839 C C . VAL A 1 115 ? -5.693 4.015 21.245 1 9.602 115 VAL D C 1
ATOM 840 O O . VAL A 1 115 ? -6.181 5.138 21.07 1 9.712 115 VAL D O 1
ATOM 844 N N . GLY A 1 116 ? -4.403 3.749 20.994 1 9.786 116 GLY D N 1
ATOM 845 C CA . GLY A 1 116 ? -3.536 4.823 20.5 1 10.611 116 GLY D CA 1
ATOM 846 C C . GLY A 1 116 ? -3.508 5.99 21.472 1 9.432 116 GLY D C 1
ATOM 847 O O . GLY A 1 116 ? -3.336 5.815 22.688 1 10.295 116 GLY D O 1
ATOM 848 N N . ARG A 1 117 ? -3.78 7.207 20.984 1 9.87 117 ARG D N 1
ATOM 849 C CA . ARG A 1 117 ? -3.636 8.39 21.836 1 10.083 117 ARG D CA 1
ATOM 850 C C . ARG A 1 117 ? -4.737 8.529 22.885 1 10.364 117 ARG D C 1
ATOM 851 O O . ARG A 1 117 ? -4.6 9.406 23.752 1 10.918 117 ARG D O 1
ATOM 859 N N . ILE A 1 118 ? -5.795 7.724 22.806 1 10.277 118 ILE D N 1
ATOM 860 C CA . ILE A 1 118 ? -6.894 7.857 23.753 1 10.223 118 ILE D CA 1
ATOM 861 C C . ILE A 1 118 ? -6.6 7.023 24.998 1 10.571 118 ILE D C 1
ATOM 862 O O . ILE A 1 118 ? -7.107 5.907 25.174 1 10.987 118 ILE D O 1
ATOM 867 N N . SER A 1 119 ? -5.709 7.594 25.83 1 10.061 119 SER D N 1
ATOM 868 C CA . SER A 1 119 ? -5.21 6.884 26.998 1 10.646 119 SER D CA 1
ATOM 869 C C . SER A 1 119 ? -4.613 7.945 27.925 1 11.583 119 SER D C 1
ATOM 870 O O . SER A 1 119 ? -4.871 9.127 27.747 1 11.116 119 SER D O 1
ATOM 873 N N . HIS A 1 120 ? -3.791 7.515 28.884 1 10.528 120 HIS D N 1
ATOM 874 C CA . HIS A 1 120 ? -3.048 8.43 29.73 1 11.059 120 HIS D CA 1
ATOM 875 C C . HIS A 1 120 ? -1.803 7.692 30.185 1 10.9 120 HIS D C 1
ATOM 876 O O . HIS A 1 120 ? -1.869 6.459 30.345 1 11.585 120 HIS D O 1
ATOM 883 N N . PRO A 1 121 ? -0.681 8.379 30.483 1 11.364 121 PRO D N 1
ATOM 884 C CA . PRO A 1 121 ? 0.502 7.711 31.045 1 12.235 121 PRO D CA 1
ATOM 885 C C . PRO A 1 121 ? 0.211 6.8 32.233 1 12.384 121 PRO D C 1
ATOM 886 O O . PRO A 1 121 ? 0.867 5.772 32.38 1 12.335 121 PRO D O 1
ATOM 890 N N . ASP A 1 122 ? -0.795 7.149 33.056 1 11.44 122 ASP D N 1
ATOM 891 C CA . ASP A 1 122 ? -1.048 6.362 34.262 1 12.895 122 ASP D CA 1
ATOM 892 C C . ASP A 1 122 ? -1.521 4.961 33.881 1 13.239 122 ASP D C 1
ATOM 893 O O . ASP A 1 122 ? -1.441 4.054 34.702 1 15.23 122 ASP D O 1
ATOM 898 N N . LEU A 1 123 ? -2.08 4.789 32.67 1 12.868 123 LEU D N 1
ATOM 899 C CA . LEU A 1 123 ? -2.536 3.477 32.212 1 13.742 123 LEU D CA 1
ATOM 900 C C . LEU A 1 123 ? -1.467 2.749 31.379 1 15.115 123 LEU D C 1
ATOM 901 O O . LEU A 1 123 ? -1.728 1.603 30.945 1 16.74 123 LEU D O 1
ATOM 906 N N . GLN A 1 124 ? -0.353 3.415 31.055 1 12.919 124 GLN D N 1
ATOM 907 C CA . GLN A 1 124 ? 0.65 2.851 30.156 1 13.22 124 GLN D CA 1
ATOM 908 C C . GLN A 1 124 ? 1.76 2.17 30.949 1 13.671 124 GLN D C 1
ATOM 909 O O . GLN A 1 124 ? 2.108 2.562 32.089 1 15.966 124 GLN D O 1
ATOM 915 N N . PRO A 1 125 ? 2.423 1.156 30.358 1 14.821 125 PRO D N 1
ATOM 916 C CA . PRO A 1 125 ? 3.632 0.612 30.988 1 17.469 125 PRO D CA 1
ATOM 917 C C . PRO A 1 125 ? 4.7 1.671 31.242 1 18.322 125 PRO D C 1
ATOM 918 O O . PRO A 1 125 ? 4.971 2.572 30.42 1 18.183 125 PRO D O 1
ATOM 922 N N . ASP A 1 126 ? 5.25 1.619 32.441 1 19.897 126 ASP D N 1
ATOM 923 C CA . ASP A 1 126 ? 6.31 2.51 32.88 1 19.607 126 ASP D CA 1
ATOM 924 C C . ASP A 1 126 ? 5.886 3.964 32.808 1 17.486 126 ASP D C 1
ATOM 925 O O . ASP A 1 126 ? 6.749 4.836 32.826 1 19.528 126 ASP D O 1
ATOM 930 N N . GLY A 1 127 ? 4.577 4.235 32.753 1 15.709 127 GLY D N 1
ATOM 931 C CA . GLY A 1 127 ? 4.14 5.62 32.775 1 15.411 127 GLY D CA 1
ATOM 932 C C . GLY A 1 127 ? 4.541 6.345 31.486 1 13.883 127 GLY D C 1
ATOM 933 O O . GLY A 1 127 ? 4.672 7.574 31.464 1 15.735 127 GLY D O 1
ATOM 934 N N . GLY A 1 128 ? 4.737 5.602 30.39 1 13.455 128 GLY D N 1
ATOM 935 C CA . GLY A 1 128 ? 5.121 6.169 29.099 1 13.99 128 GLY D CA 1
ATOM 936 C C . GLY A 1 128 ? 3.984 6.958 28.445 1 12.338 128 GLY D C 1
ATOM 937 O O . GLY A 1 128 ? 2.799 6.827 28.794 1 12.546 128 GLY D O 1
ATOM 938 N N . LEU A 1 129 ? 4.349 7.731 27.413 1 11.506 129 LEU D N 1
ATOM 939 C CA . LEU A 1 129 ? 3.33 8.429 26.644 1 12.092 129 LEU D CA 1
ATOM 940 C C . LEU A 1 129 ? 2.527 7.4 25.841 1 11.361 129 LEU D C 1
ATOM 941 O O . LEU A 1 129 ? 3.1 6.5 25.225 1 11.658 129 LEU D O 1
ATOM 946 N N . PRO A 1 130 ? 1.206 7.575 25.731 1 10.565 130 PRO D N 1
ATOM 947 C CA . PRO A 1 130 ? 0.44 6.887 24.697 1 10.318 130 PRO D CA 1
ATOM 948 C C . PRO A 1 130 ? 1.038 7.114 23.313 1 10.074 130 PRO D C 1
ATOM 949 O O . PRO A 1 130 ? 1.677 8.125 23.081 1 11.587 130 PRO D O 1
ATOM 953 N N . VAL A 1 131 ? 0.841 6.15 22.42 1 10.228 131 VAL D N 1
ATOM 954 C CA . VAL A 1 131 ? 1.399 6.248 21.067 1 11.147 131 VAL D CA 1
ATOM 955 C C . VAL A 1 131 ? 0.31 6.538 20.058 1 10.769 131 VAL D C 1
ATOM 956 O O . VAL A 1 131 ? -0.864 6.246 20.26 1 11.291 131 VAL D O 1
ATOM 960 N N . ALA A 1 132 ? 0.726 7.125 18.92 1 10.998 132 ALA D N 1
ATOM 961 C CA . ALA A 1 132 ? -0.228 7.66 17.941 1 10.593 132 ALA D CA 1
ATOM 962 C C . ALA A 1 132 ? 0.497 7.84 16.617 1 10.079 132 ALA D C 1
ATOM 963 O O . ALA A 1 132 ? 1.743 7.839 16.558 1 10.814 132 ALA D O 1
ATOM 965 N N . PRO A 1 133 ? -0.227 8.124 15.514 1 10.454 133 PRO D N 1
ATOM 966 C CA . PRO A 1 133 ? 0.472 8.499 14.283 1 10.733 133 PRO D CA 1
ATOM 967 C C . PRO A 1 133 ? 1.179 9.844 14.399 1 10.872 133 PRO D C 1
ATOM 968 O O . PRO A 1 133 ? 2.258 10.044 13.821 1 11.499 133 PRO D O 1
ATOM 972 N N . SER A 1 134 ? 0.545 10.804 15.108 1 10.583 134 SER D N 1
ATOM 973 C CA . SER A 1 134 ? 1.046 12.17 15.208 1 11.648 134 SER D CA 1
ATOM 974 C C . SER A 1 134 ? 0.824 12.743 16.6 1 11.419 134 SER D C 1
ATOM 975 O O . SER A 1 134 ? -0.084 12.288 17.309 1 11.765 134 SER D O 1
ATOM 978 N N . ALA A 1 135 ? 1.725 13.659 17.014 1 10.465 135 ALA D N 1
ATOM 979 C CA . ALA A 1 135 ? 1.719 14.14 18.397 1 10.754 135 ALA D CA 1
ATOM 980 C C . ALA A 1 135 ? 0.639 15.227 18.519 1 11.49 135 ALA D C 1
ATOM 981 O O . ALA A 1 135 ? 0.935 16.427 18.386 1 12.717 135 ALA D O 1
ATOM 983 N N . ILE A 1 136 ? -0.626 14.791 18.753 1 11.42 136 ILE D N 1
ATOM 984 C CA . ILE A 1 136 ? -1.777 15.695 18.861 1 11.423 136 ILE D CA 1
ATOM 985 C C . ILE A 1 136 ? -2.528 15.277 20.114 1 11.493 136 ILE D C 1
ATOM 986 O O . ILE A 1 136 ? -3.104 14.176 20.152 1 12.086 136 ILE D O 1
ATOM 991 N N . ALA A 1 137 ? -2.547 16.137 21.146 1 12.272 137 ALA D N 1
ATOM 992 C CA . ALA A 1 137 ? -3.265 15.777 22.357 1 12.717 137 ALA D CA 1
ATOM 993 C C . ALA A 1 137 ? -4.774 15.816 22.043 1 12.9 137 ALA D C 1
ATOM 994 O O . ALA A 1 137 ? -5.296 16.825 21.524 1 14.814 137 ALA D O 1
ATOM 996 N N . PRO A 1 138 ? -5.54 14.786 22.436 1 12.551 138 PRO D N 1
ATOM 997 C CA . PRO A 1 138 ? -7.003 14.905 22.444 1 13.134 138 PRO D CA 1
ATOM 998 C C . PRO A 1 138 ? -7.435 16.063 23.343 1 13.763 138 PRO D C 1
ATOM 999 O O . PRO A 1 138 ? -6.764 16.363 24.364 1 14.451 138 PRO D O 1
ATOM 1003 N N . LYS A 1 139 ? -8.625 16.601 23.065 1 14.334 139 LYS D N 1
ATOM 1004 C CA . LYS A 1 139 ? -9.198 17.647 23.907 1 15.364 139 LYS D CA 1
ATOM 1005 C C . LYS A 1 139 ? -9.921 17.021 25.089 1 15.477 139 LYS D C 1
ATOM 1006 O O . LYS A 1 139 ? -10.384 15.878 25.041 1 17.876 139 LYS D O 1
ATOM 1012 N N . GLY A 1 140 ? -9.975 17.787 26.169 1 17.447 140 GLY D N 1
ATOM 1013 C CA . GLY A 1 140 ? -10.785 17.359 27.314 1 19.162 140 GLY D CA 1
ATOM 1014 C C . GLY A 1 140 ? -10.005 16.532 28.318 1 16.416 140 GLY D C 1
ATOM 1015 O O . GLY A 1 140 ? -8.771 16.637 28.422 1 16.93 140 GLY D O 1
ATOM 1016 N N . GLU A 1 141 ? -10.733 15.642 28.979 1 17.026 141 GLU D N 1
ATOM 1017 C CA . GLU A 1 141 ? -10.169 14.899 30.111 1 15.93 141 GLU D CA 1
ATOM 1018 C C . GLU A 1 141 ? -10.323 13.39 29.898 1 15.308 141 GLU D C 1
ATOM 1019 O O . GLU A 1 141 ? -11.214 12.919 29.187 1 17.635 141 GLU D O 1
ATOM 1025 N N . VAL A 1 142 ? -9.44 12.636 30.563 1 13.271 142 VAL D N 1
ATOM 1026 C CA . VAL A 1 142 ? -9.39 11.195 30.478 1 13.186 142 VAL D CA 1
ATOM 1027 C C . VAL A 1 142 ? -9.434 10.617 31.883 1 13.423 142 VAL D C 1
ATOM 1028 O O . VAL A 1 142 ? -8.807 11.168 32.8 1 14.517 142 VAL D O 1
ATOM 1032 N N . LEU A 1 143 ? -10.188 9.514 32.032 1 12.166 143 LEU D N 1
ATOM 1033 C CA . LEU A 1 143 ? -10.283 8.861 33.328 1 12.8 143 LEU D CA 1
ATOM 1034 C C . LEU A 1 143 ? -9.037 8.034 33.633 1 12.362 143 LEU D C 1
ATOM 1035 O O . LEU A 1 143 ? -8.604 7.218 32.819 1 14.168 143 LEU D O 1
ATOM 1040 N N . THR A 1 144 ? -8.526 8.164 34.868 1 13.404 144 THR D N 1
ATOM 1041 C CA . THR A 1 144 ? -7.375 7.404 35.325 1 12.863 144 THR D CA 1
ATOM 1042 C C . THR A 1 144 ? -7.741 6.751 36.659 1 13.349 144 THR D C 1
ATOM 1043 O O . THR A 1 144 ? -8.872 6.901 37.131 1 14.472 144 THR D O 1
ATOM 1047 N N . TYR A 1 145 ? -6.8 6.011 37.218 1 13.485 145 TYR D N 1
ATOM 1048 C CA . TYR A 1 145 ? -7.032 5.421 38.526 1 13.231 145 TYR D CA 1
ATOM 1049 C C . TYR A 1 145 ? -7.113 6.447 39.655 1 14.874 145 TYR D C 1
ATOM 1050 O O . TYR A 1 145 ? -7.472 6.091 40.811 1 15.37 145 TYR D O 1
ATOM 1059 N N . GLU A 1 146 ? -6.761 7.71 39.349 1 14.785 146 GLU D N 1
ATOM 1060 C CA . GLU A 1 146 ? -6.811 8.806 40.32 1 15.812 146 GLU D CA 1
ATOM 1061 C C . GLU A 1 146 ? -7.881 9.814 39.903 1 16.926 146 GLU D C 1
ATOM 1062 O O . GLU A 1 146 ? -7.896 10.946 40.363 1 20.034 146 GLU D O 1
ATOM 1068 N N . GLY A 1 147 ? -8.773 9.428 39.014 1 16.437 147 GLY D N 1
ATOM 1069 C CA . GLY A 1 147 ? -9.843 10.296 38.547 1 16.88 147 GLY D CA 1
ATOM 1070 C C . GLY A 1 147 ? -9.478 10.974 37.229 1 14.583 147 GLY D C 1
ATOM 1071 O O . GLY A 1 147 ? -8.565 10.531 36.528 1 15.721 147 GLY D O 1
ATOM 1072 N N . LYS A 1 148 ? -10.218 12.023 36.884 1 15.726 148 LYS D N 1
ATOM 1073 C CA . LYS A 1 148 ? -10.049 12.596 35.549 1 15.882 148 LYS D CA 1
ATOM 1074 C C . LYS A 1 148 ? -8.846 13.531 35.547 1 14.617 148 LYS D C 1
ATOM 1075 O O . LYS A 1 148 ? -8.594 14.261 36.518 1 16.502 148 LYS D O 1
ATOM 1081 N N . LYS A 1 149 ? -8.166 13.527 34.392 1 13.928 149 LYS D N 1
ATOM 1082 C CA . LYS A 1 149 ? -6.982 14.353 34.202 1 13.496 149 LYS D CA 1
ATOM 1083 C C . LYS A 1 149 ? -6.964 14.84 32.756 1 12.871 149 LYS D C 1
ATOM 1084 O O . LYS A 1 149 ? -7.551 14.213 31.884 1 13.08 149 LYS D O 1
ATOM 1090 N N . PRO A 1 150 ? -6.247 15.941 32.434 1 13.481 150 PRO D N 1
ATOM 1091 C CA . PRO A 1 150 ? -6.107 16.301 31.029 1 13.42 150 PRO D CA 1
ATOM 1092 C C . PRO A 1 150 ? -5.43 15.187 30.238 1 12.966 150 PRO D C 1
ATOM 1093 O O . PRO A 1 150 ? -4.516 14.52 30.737 1 12.956 150 PRO D O 1
ATOM 1097 N N . TYR A 1 151 ? -5.827 15.012 28.969 1 13.263 151 TYR D N 1
ATOM 1098 C CA . TYR A 1 151 ? -5.001 14.174 28.11 1 12.683 151 TYR D CA 1
ATOM 1099 C C . TYR A 1 151 ? -3.62 14.799 27.941 1 12.35 151 TYR D C 1
ATOM 1100 O O . TYR A 1 151 ? -3.47 16.029 27.965 1 14.657 151 TYR D O 1
ATOM 1109 N N . VAL A 1 152 ? -2.62 13.941 27.727 1 12.292 152 VAL D N 1
ATOM 1110 C CA . VAL A 1 152 ? -1.295 14.401 27.361 1 12.376 152 VAL D CA 1
ATOM 1111 C C . VAL A 1 152 ? -1.138 14.364 25.839 1 11.118 152 VAL D C 1
ATOM 1112 O O . VAL A 1 152 ? -1.974 13.781 25.114 1 12.002 152 VAL D O 1
ATOM 1116 N N . THR A 1 153 ? -0.022 14.934 25.351 1 10.779 153 THR D N 1
ATOM 1117 C CA . THR A 1 153 ? 0.283 14.801 23.916 1 10.733 153 THR D CA 1
ATOM 1118 C C . THR A 1 153 ? 0.94 13.44 23.733 1 10.973 153 THR D C 1
ATOM 1119 O O . THR A 1 153 ? 1.927 13.096 24.397 1 10.795 153 THR D O 1
ATOM 1123 N N . PRO A 1 154 ? 0.405 12.597 22.825 1 10.683 154 PRO D N 1
ATOM 1124 C CA . PRO A 1 154 ? 0.974 11.276 22.588 1 10.495 154 PRO D CA 1
ATOM 1125 C C . PRO A 1 154 ? 2.281 11.402 21.816 1 11.019 154 PRO D C 1
ATOM 1126 O O . PRO A 1 154 ? 2.526 12.435 21.142 1 11.352 154 PRO D O 1
ATOM 1130 N N . ARG A 1 155 ? 3.082 10.33 21.878 1 11.078 155 ARG D N 1
ATOM 1131 C CA . ARG A 1 155 ? 4.276 10.24 21.062 1 11.99 155 ARG D CA 1
ATOM 1132 C C . ARG A 1 155 ? 3.914 9.699 19.688 1 11.565 155 ARG D C 1
ATOM 1133 O O . ARG A 1 155 ? 3.195 8.697 19.593 1 12.52 155 ARG D O 1
ATOM 1141 N N . ALA A 1 156 ? 4.437 10.334 18.638 1 10.808 156 ALA D N 1
ATOM 1142 C CA . ALA A 1 156 ? 4.268 9.81 17.281 1 10.223 156 ALA D CA 1
ATOM 1143 C C . ALA A 1 156 ? 5.2 8.6 17.091 1 10.316 156 ALA D C 1
ATOM 1144 O O . ALA A 1 156 ? 6.409 8.678 17.327 1 12.917 156 ALA D O 1
ATOM 1146 N N . LEU A 1 157 ? 4.619 7.46 16.666 1 11.232 157 LEU D N 1
ATOM 1147 C CA . LEU A 1 157 ? 5.424 6.268 16.441 1 12.083 157 LEU D CA 1
ATOM 1148 C C . LEU A 1 157 ? 6.474 6.514 15.359 1 12.494 157 LEU D C 1
ATOM 1149 O O . LEU A 1 157 ? 6.228 7.183 14.356 1 14.151 157 LEU D O 1
ATOM 1154 N N A ASP A 1 158 ? 7.676 5.959 15.563 0.5 13.184 158 ASP D N 1
ATOM 1155 N N B ASP A 1 158 ? 7.688 5.985 15.556 0.5 13.27 158 ASP D N 1
ATOM 1156 C CA A ASP A 1 158 ? 8.688 5.878 14.523 0.5 13.926 158 ASP D CA 1
ATOM 1157 C CA B ASP A 1 158 ? 8.662 5.994 14.48 0.5 14.148 158 ASP D CA 1
ATOM 1158 C C A ASP A 1 158 ? 8.213 4.962 13.406 0.5 14.063 158 ASP D C 1
ATOM 1159 C C B ASP A 1 158 ? 8.254 4.982 13.42 0.5 14.028 158 ASP D C 1
ATOM 1160 O O A ASP A 1 158 ? 7.508 3.988 13.668 0.5 13.901 158 ASP D O 1
ATOM 1161 O O B ASP A 1 158 ? 7.634 3.967 13.734 0.5 13.565 158 ASP D O 1
ATOM 1170 N N . THR A 1 159 ? 8.606 5.261 12.159 1 14.707 159 THR D N 1
ATOM 1171 C CA . THR A 1 159 ? 8.312 4.321 11.076 1 14.422 159 THR D CA 1
ATOM 1172 C C . THR A 1 159 ? 8.76 2.908 11.46 1 14.07 159 THR D C 1
ATOM 1173 O O . THR A 1 159 ? 8.054 1.925 11.191 1 14.742 159 THR D O 1
ATOM 1177 N N . SER A 1 160 ? 9.935 2.802 12.097 1 14.99 160 SER D N 1
ATOM 1178 C CA . SER A 1 160 ? 10.488 1.5 12.427 1 15.037 160 SER D CA 1
ATOM 1179 C C . SER A 1 160 ? 9.676 0.754 13.496 1 14.882 160 SER D C 1
ATOM 1180 O O . SER A 1 160 ? 9.91 -0.436 13.678 1 16.309 160 SER D O 1
ATOM 1183 N N . GLU A 1 161 ? 8.772 1.444 14.213 1 13.991 161 GLU D N 1
ATOM 1184 C CA . GLU A 1 161 ? 7.988 0.826 15.267 1 14.106 161 GLU D CA 1
ATOM 1185 C C . GLU A 1 161 ? 6.669 0.251 14.751 1 13.784 161 GLU D C 1
ATOM 1186 O O . GLU A 1 161 ? 6.015 -0.501 15.487 1 14.074 161 GLU D O 1
ATOM 1192 N N . ILE A 1 162 ? 6.29 0.601 13.514 1 13.122 162 ILE D N 1
ATOM 1193 C CA . ILE A 1 162 ? 5.001 0.117 13.023 1 13.777 162 ILE D CA 1
ATOM 1194 C C . ILE A 1 162 ? 4.953 -1.413 12.962 1 13.095 162 ILE D C 1
ATOM 1195 O O . ILE A 1 162 ? 3.922 -1.977 13.332 1 13.349 162 ILE D O 1
ATOM 1200 N N . PRO A 1 163 ? 6.019 -2.138 12.539 1 13.389 163 PRO D N 1
ATOM 1201 C CA . PRO A 1 163 ? 5.966 -3.593 12.587 1 13.152 163 PRO D CA 1
ATOM 1202 C C . PRO A 1 163 ? 5.655 -4.162 13.965 1 12.638 163 PRO D C 1
ATOM 1203 O O . PRO A 1 163 ? 4.947 -5.149 14.059 1 12.542 163 PRO D O 1
ATOM 1207 N N . ALA A 1 164 ? 6.076 -3.471 15.026 1 12.87 164 ALA D N 1
ATOM 1208 C CA . ALA A 1 164 ? 5.777 -3.937 16.373 1 11.282 164 ALA D CA 1
ATOM 1209 C C . ALA A 1 164 ? 4.293 -3.796 16.691 1 11.626 164 ALA D C 1
ATOM 1210 O O . ALA A 1 164 ? 3.728 -4.647 17.401 1 12.381 164 ALA D O 1
ATOM 1212 N N . ILE A 1 165 ? 3.645 -2.718 16.213 1 11.162 165 ILE D N 1
ATOM 1213 C CA . ILE A 1 165 ? 2.203 -2.582 16.378 1 11.333 165 ILE D CA 1
ATOM 1214 C C . ILE A 1 165 ? 1.505 -3.73 15.652 1 10.902 165 ILE D C 1
ATOM 1215 O O . ILE A 1 165 ? 0.591 -4.365 16.207 1 11.462 165 ILE D O 1
ATOM 1220 N N . VAL A 1 166 ? 1.886 -3.95 14.366 1 10.456 166 VAL D N 1
ATOM 1221 C CA . VAL A 1 166 ? 1.247 -5.041 13.646 1 10.967 166 VAL D CA 1
ATOM 1222 C C . VAL A 1 166 ? 1.409 -6.369 14.382 1 10.992 166 VAL D C 1
ATOM 1223 O O . VAL A 1 166 ? 0.446 -7.143 14.479 1 10.684 166 VAL D O 1
ATOM 1227 N N . GLU A 1 167 ? 2.615 -6.607 14.92 1 11.116 167 GLU D N 1
ATOM 1228 C CA . GLU A 1 167 ? 2.886 -7.853 15.619 1 1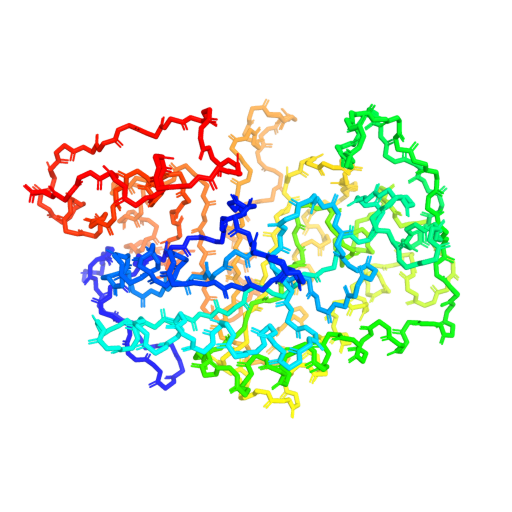1.49 167 GLU D CA 1
ATOM 1229 C C . GLU A 1 167 ? 2.076 -7.958 16.92 1 10.511 167 GLU D C 1
ATOM 1230 O O . GLU A 1 167 ? 1.642 -9.062 17.275 1 11.207 167 GLU D O 1
ATOM 1236 N N . GLN A 1 168 ? 1.804 -6.828 17.601 1 10.784 168 GLN D N 1
ATOM 1237 C CA . GLN A 1 168 ? 0.941 -6.856 18.784 1 11.013 168 GLN D CA 1
ATOM 1238 C C . GLN A 1 168 ? -0.485 -7.27 18.412 1 11.057 168 GLN D C 1
ATOM 1239 O O . GLN A 1 168 ? -1.105 -8.09 19.1 1 11.545 168 GLN D O 1
ATOM 1245 N N . TYR A 1 169 ? -0.997 -6.783 17.276 1 10.485 169 TYR D N 1
ATOM 1246 C CA . TYR A 1 169 ? -2.304 -7.214 16.827 1 10.729 169 TYR D CA 1
ATOM 1247 C C . TYR A 1 169 ? -2.276 -8.705 16.439 1 10.805 169 TYR D C 1
ATOM 1248 O O . TYR A 1 169 ? -3.232 -9.421 16.754 1 11.037 169 TYR D O 1
ATOM 1257 N N . ARG A 1 170 ? -1.202 -9.143 15.767 1 10.427 170 ARG D N 1
ATOM 1258 C CA . ARG A 1 170 ? -1.108 -10.536 15.344 1 11.381 170 ARG D CA 1
ATOM 1259 C C . ARG A 1 170 ? -1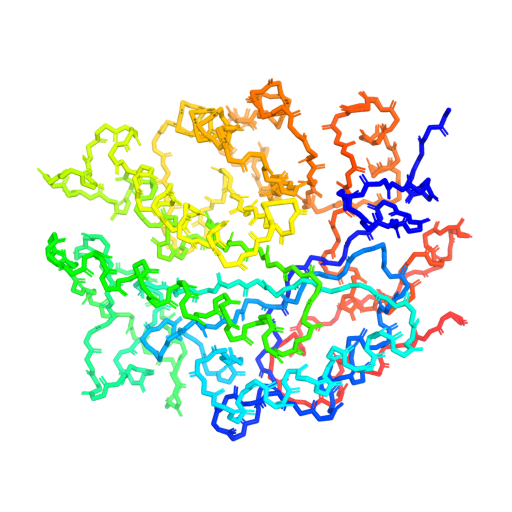.122 -11.46 16.57 1 11.485 170 ARG D C 1
ATOM 1260 O O . ARG A 1 170 ? -1.849 -12.48 16.598 1 11.599 170 ARG D O 1
ATOM 1268 N N A GLN A 1 171 ? -0.337 -11.119 17.602 0.5 11.17 171 GLN D N 1
ATOM 1269 N N B GLN A 1 171 ? -0.308 -11.118 17.592 0.5 10.962 171 GLN D N 1
ATOM 1270 C CA A GLN A 1 171 ? -0.318 -11.925 18.816 0.5 11.796 171 GLN D CA 1
ATOM 1271 C CA B GLN A 1 171 ? -0.261 -11.841 18.862 0.5 11.681 171 GLN D CA 1
ATOM 1272 C C A GLN A 1 171 ? -1.663 -11.878 19.541 0.5 11.383 171 GLN D C 1
ATOM 1273 C C B GLN A 1 171 ? -1.637 -11.863 19.528 0.5 11.243 171 GLN D C 1
ATOM 1274 O O A GLN A 1 171 ? -2.107 -12.894 20.086 0.5 11.975 171 GLN D O 1
ATOM 1275 O O B GLN A 1 171 ? -2.075 -12.908 20.026 0.5 11.675 171 GLN D O 1
ATOM 1286 N N . GLY A 1 172 ? -2.292 -10.697 19.577 1 11.464 172 GLY D N 1
ATOM 1287 C CA . GLY A 1 172 ? -3.604 -10.613 20.179 1 11.403 172 GLY D CA 1
ATOM 1288 C C . GLY A 1 172 ? -4.562 -11.569 19.49 1 10.54 172 GLY D C 1
ATOM 1289 O O . GLY A 1 172 ? -5.37 -12.27 20.117 1 10.545 172 GLY D O 1
ATOM 1290 N N . ALA A 1 173 ? -4.508 -11.585 18.128 1 10.589 173 ALA D N 1
ATOM 1291 C CA . ALA A 1 173 ? -5.372 -12.484 17.366 1 9.571 173 ALA D CA 1
ATOM 1292 C C . ALA A 1 173 ? -5.073 -13.956 17.68 1 9.875 173 ALA D C 1
ATOM 1293 O O . ALA A 1 173 ? -5.993 -14.772 17.78 1 10.215 173 ALA D O 1
ATOM 1295 N N . ALA A 1 174 ? -3.777 -14.287 17.799 1 10.001 174 ALA D N 1
ATOM 1296 C CA . ALA A 1 174 ? -3.423 -15.683 18.067 1 10.096 174 ALA D CA 1
ATOM 1297 C C . ALA A 1 174 ? -3.874 -16.059 19.485 1 9.797 174 ALA D C 1
ATOM 1298 O O . ALA A 1 174 ? -4.284 -17.221 19.726 1 10.172 174 ALA D O 1
ATOM 1300 N N . ASN A 1 175 ? -3.804 -15.126 20.446 1 9.917 175 ASN D N 1
ATOM 1301 C CA . ASN A 1 175 ? -4.262 -15.392 21.806 1 9.754 175 ASN D CA 1
ATOM 1302 C C . ASN A 1 175 ? -5.786 -15.576 21.804 1 10.553 175 ASN D C 1
ATOM 1303 O O . ASN A 1 175 ? -6.326 -16.439 22.515 1 10.829 175 ASN D O 1
ATOM 1308 N N . ALA A 1 176 ? -6.5 -14.793 20.955 1 10.284 176 ALA D N 1
ATOM 1309 C CA . ALA A 1 176 ? -7.95 -14.953 20.84 1 10.563 176 ALA D CA 1
ATOM 1310 C C . ALA A 1 176 ? -8.29 -16.356 20.312 1 10.562 176 ALA D C 1
ATOM 1311 O O . ALA A 1 176 ? -9.291 -16.959 20.744 1 10.484 176 ALA D O 1
ATOM 1313 N N . LEU A 1 177 ? -7.47 -16.879 19.375 1 10.375 177 LEU D N 1
ATOM 1314 C CA . LEU A 1 177 ? -7.724 -18.222 18.868 1 10.396 177 LEU D CA 1
ATOM 1315 C C . LEU A 1 177 ? -7.557 -19.236 20.006 1 11.391 177 LEU D C 1
ATOM 1316 O O . LEU A 1 177 ? -8.405 -20.141 20.172 1 11.215 177 LEU D O 1
ATOM 1321 N N . ALA A 1 178 ? -6.496 -19.086 20.812 1 10.003 178 ALA D N 1
ATOM 1322 C CA . ALA A 1 178 ? -6.285 -19.993 21.955 1 10.165 178 ALA D CA 1
ATOM 1323 C C . ALA A 1 178 ? -7.39 -19.849 23.01 1 10.862 178 ALA D C 1
ATOM 1324 O O . ALA A 1 178 ? -7.65 -20.81 23.752 1 11.644 178 ALA D O 1
ATOM 1326 N N . ALA A 1 179 ? -8.054 -18.689 23.098 1 10.715 179 ALA D N 1
ATOM 1327 C CA . ALA A 1 179 ? -9.168 -18.489 24.015 1 11.209 179 ALA D CA 1
ATOM 1328 C C . ALA A 1 179 ? -10.477 -19.114 23.544 1 11.515 179 ALA D C 1
ATOM 1329 O O . ALA A 1 179 ? -11.447 -19.075 24.288 1 12.813 179 ALA D O 1
ATOM 1331 N N . GLY A 1 180 ? -10.535 -19.625 22.292 1 11.347 180 GLY D N 1
ATOM 1332 C CA . GLY A 1 180 ? -11.716 -20.354 21.855 1 12.337 180 GLY D CA 1
ATOM 1333 C C . GLY A 1 180 ? -12.765 -19.472 21.179 1 10.717 180 GLY D C 1
ATOM 1334 O O . GLY A 1 180 ? -13.92 -19.89 21.024 1 12.069 180 GLY D O 1
ATOM 1335 N N . PHE A 1 181 ? -12.392 -18.262 20.762 1 10.802 181 PHE D N 1
ATOM 1336 C CA . PHE A 1 181 ? -13.344 -17.465 19.991 1 10.541 181 PHE D CA 1
ATOM 1337 C C . PHE A 1 181 ? -13.615 -18.09 18.619 1 10.795 181 PHE D C 1
ATOM 1338 O O . PHE A 1 181 ? -12.832 -18.908 18.11 1 11.73 181 PHE D O 1
ATOM 1346 N N . ASP A 1 182 ? -14.759 -17.689 18.038 1 10.83 182 ASP D N 1
ATOM 1347 C CA . ASP A 1 182 ? -15.061 -18.116 16.682 1 10.948 182 ASP D CA 1
ATOM 1348 C C . ASP A 1 182 ? -14.438 -17.239 15.619 1 10.867 182 ASP D C 1
ATOM 1349 O O . ASP A 1 182 ? -14.47 -17.61 14.439 1 12.003 182 ASP D O 1
ATOM 1354 N N . GLY A 1 183 ? -13.909 -16.08 16.001 1 10.815 183 GLY D N 1
ATOM 1355 C CA . GLY A 1 183 ? -13.346 -15.145 15.04 1 10.57 183 GLY D CA 1
ATOM 1356 C C . GLY A 1 183 ? -12.963 -13.872 15.784 1 9.438 183 GLY D C 1
ATOM 1357 O O . GLY A 1 183 ? -13.057 -13.782 17.029 1 10.161 183 GLY D O 1
ATOM 1358 N N . VAL A 1 184 ? -12.498 -12.866 15.046 1 9.979 184 VAL D N 1
ATOM 1359 C CA . VAL A 1 184 ? -12.061 -11.591 15.569 1 9.659 184 VAL D CA 1
ATOM 1360 C C . VAL A 1 184 ? -12.576 -10.459 14.706 1 9.55 184 VAL D C 1
ATOM 1361 O O . VAL A 1 184 ? -12.759 -10.632 13.491 1 11.175 184 VAL D O 1
ATOM 1365 N N . GLU A 1 185 ? -12.741 -9.303 15.353 1 9.697 185 GLU D N 1
ATOM 1366 C CA . GLU A 1 185 ? -13.093 -8.06 14.629 1 9.719 185 GLU D CA 1
ATOM 1367 C C . GLU A 1 185 ? -11.97 -7.064 14.908 1 9.604 185 GLU D C 1
ATOM 1368 O O . GLU A 1 185 ? -11.624 -6.817 16.073 1 9.914 185 GLU D O 1
ATOM 1374 N N . ILE A 1 186 ? -11.431 -6.432 13.886 1 10.002 186 ILE D N 1
ATOM 1375 C CA . ILE A 1 186 ? -10.42 -5.392 14.055 1 10.037 186 ILE D CA 1
ATOM 1376 C C . ILE A 1 186 ? -11.155 -4.078 14.309 1 10.269 186 ILE D C 1
ATOM 1377 O O . ILE A 1 186 ? -11.916 -3.589 13.447 1 11.116 186 ILE D O 1
ATOM 1382 N N . HIS A 1 187 ? -10.837 -3.457 15.458 1 10.729 187 HIS D N 1
ATOM 1383 C CA . HIS A 1 187 ? -11.466 -2.177 15.763 1 10.095 187 HIS D CA 1
ATOM 1384 C C . HIS A 1 187 ? -10.749 -1.033 15.043 1 10.66 187 HIS D C 1
ATOM 1385 O O . HIS A 1 187 ? -9.702 -0.566 15.505 1 11.298 187 HIS D O 1
ATOM 1392 N N . ALA A 1 188 ? -11.261 -0.624 13.853 1 10.059 188 ALA D N 1
ATOM 1393 C CA . ALA A 1 188 ? -10.658 0.429 13.066 1 9.907 188 ALA D CA 1
ATOM 1394 C C . ALA A 1 188 ? -11.602 1.628 13.071 1 9.705 188 ALA D C 1
ATOM 1395 O O . ALA A 1 188 ? -11.625 2.398 12.113 1 11.28 188 ALA D O 1
ATOM 1397 N N . ALA A 1 189 ? -12.315 1.801 14.181 1 10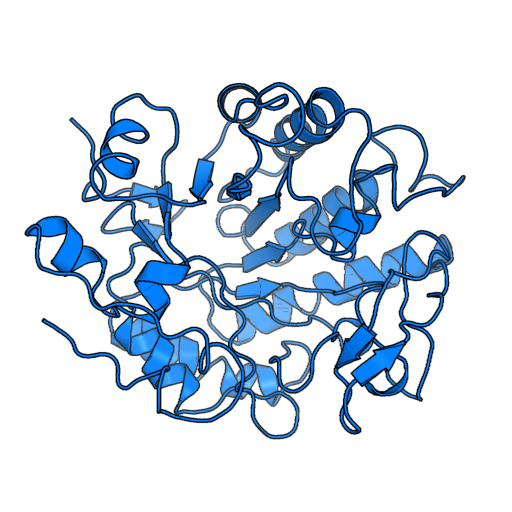.444 189 ALA D N 1
ATOM 1398 C CA . ALA A 1 189 ? -13.365 2.813 14.302 1 10.185 189 ALA D CA 1
ATOM 1399 C C . ALA A 1 189 ? -13.144 3.687 15.543 1 10.25 189 ALA D C 1
ATOM 1400 O O . ALA A 1 189 ? -12.159 3.512 16.289 1 10.745 189 ALA D O 1
ATOM 1402 N N . ASN A 1 190 ? -14.075 4.631 15.73 1 10.593 190 ASN D N 1
ATOM 1403 C CA . ASN A 1 190 ? -14.28 5.432 16.929 1 10.331 190 ASN D CA 1
ATOM 1404 C C . ASN A 1 190 ? -13.022 6.183 17.358 1 10.286 190 ASN D C 1
ATOM 1405 O O . ASN A 1 190 ? -12.895 6.543 18.541 1 11.439 190 ASN D O 1
ATOM 1410 N N . GLY A 1 191 ? -12.092 6.482 16.455 1 10.604 191 GLY D N 1
ATOM 1411 C CA . GLY A 1 191 ? -10.947 7.31 16.785 1 11.433 191 GLY D CA 1
ATOM 1412 C C . GLY A 1 191 ? -9.854 6.604 17.614 1 11.017 191 GLY D C 1
ATOM 1413 O O . GLY A 1 191 ? -9.015 7.284 18.217 1 10.511 191 GLY D O 1
ATOM 1414 N N . TYR A 1 192 ? -9.816 5.265 17.558 1 9.441 192 TYR D N 1
ATOM 1415 C CA . TYR A 1 192 ? -8.723 4.519 18.191 1 10.354 192 TYR D CA 1
ATOM 1416 C C . TYR A 1 192 ? -7.537 4.368 17.241 1 10.259 192 TYR D C 1
ATOM 1417 O O . TYR A 1 192 ? -7.482 5.086 16.242 1 10.69 192 TYR D O 1
ATOM 1426 N N . LEU A 1 193 ? -6.51 3.58 17.589 1 10.553 193 LEU D N 1
ATOM 1427 C CA . LEU A 1 193 ? -5.204 3.77 16.916 1 10.025 193 LEU D CA 1
ATOM 1428 C C . LEU A 1 193 ? -5.311 3.645 15.397 1 9.782 193 LEU D C 1
ATOM 1429 O O . LEU A 1 193 ? -4.748 4.445 14.671 1 10.446 193 LEU D O 1
ATOM 1434 N N . ILE A 1 194 ? -5.977 2.594 14.908 1 9.721 194 ILE D N 1
ATOM 1435 C CA . ILE A 1 194 ? -5.998 2.367 13.459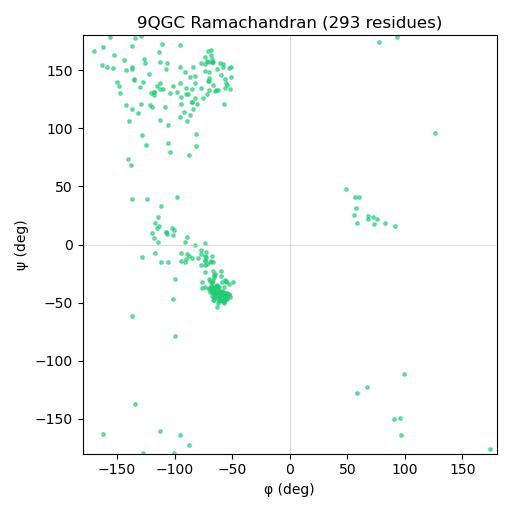 1 9.367 194 ILE D CA 1
ATOM 1436 C C . ILE A 1 194 ? -6.738 3.537 12.799 1 10.21 194 ILE D C 1
ATOM 1437 O O . ILE A 1 194 ? -6.342 4.013 11.708 1 10.906 194 ILE D O 1
ATOM 1442 N N . ASP A 1 195 ? -7.876 3.968 13.386 1 10.62 195 ASP D N 1
ATOM 1443 C CA . ASP A 1 195 ? -8.632 5.092 12.879 1 10.702 195 ASP D CA 1
ATOM 1444 C C . ASP A 1 195 ? -7.827 6.39 12.934 1 11.088 195 ASP D C 1
ATOM 1445 O O . ASP A 1 195 ? -7.949 7.247 12.055 1 10.803 195 ASP D O 1
ATOM 1450 N N . GLN A 1 196 ? -7.001 6.56 13.959 1 11.002 196 GLN D N 1
ATOM 1451 C CA . GLN A 1 196 ? -6.141 7.745 14.03 1 10.41 196 GLN D CA 1
ATOM 1452 C C . GLN A 1 196 ? -5.22 7.804 12.802 1 10.483 196 GLN D C 1
ATOM 1453 O O . GLN A 1 196 ? -4.96 8.886 12.256 1 11.172 196 GLN D O 1
ATOM 1459 N N . PHE A 1 197 ? -4.688 6.651 12.392 1 10.607 197 PHE D N 1
ATOM 1460 C CA . PHE A 1 197 ? -3.912 6.597 11.163 1 10.813 197 PHE D CA 1
ATOM 1461 C C . PHE A 1 197 ? -4.774 6.828 9.917 1 11.032 197 PHE D C 1
ATOM 1462 O O . PHE A 1 197 ? -4.32 7.476 8.954 1 11.799 197 PHE D O 1
ATOM 1470 N N A LEU A 1 198 ? -6.016 6.285 9.89 0.5 10.152 198 LEU D N 1
ATOM 1471 N N B LEU A 1 198 ? -6.021 6.34 9.913 0.5 10.569 198 LEU D N 1
ATOM 1472 C CA A LEU A 1 198 ? -6.856 6.409 8.696 0.5 10.981 198 LEU D CA 1
ATOM 1473 C CA B LEU A 1 198 ? -6.765 6.415 8.667 0.5 11.644 198 LEU D CA 1
ATOM 1474 C C A LEU A 1 198 ? -7.102 7.883 8.384 0.5 11.718 198 LEU D C 1
ATOM 1475 C C B LEU A 1 198 ? -7.221 7.845 8.37 0.5 11.786 198 LEU D C 1
ATOM 1476 O O A LEU A 1 198 ? -7.037 8.298 7.235 0.5 12.481 198 LEU D O 1
ATOM 1477 O O B LEU A 1 198 ? -7.408 8.196 7.21 0.5 11.594 198 LEU D O 1
ATOM 1486 N N . ARG A 1 199 ? -7.484 8.662 9.386 1 11.83 199 ARG D N 1
ATOM 1487 C CA . ARG A 1 199 ? -8.123 9.959 9.134 1 11.908 199 ARG D CA 1
ATOM 1488 C C . ARG A 1 199 ? -7.078 11.082 9.118 1 11.834 199 ARG D C 1
ATOM 1489 O O . ARG A 1 199 ? -6.147 11.149 9.935 1 12.494 199 ARG D O 1
ATOM 1497 N N . ASP A 1 200 ? -7.27 12.027 8.172 1 12.205 200 ASP D N 1
ATOM 1498 C CA . ASP A 1 200 ? -6.264 13.078 8.027 1 12.774 200 ASP D CA 1
ATOM 1499 C C . ASP A 1 200 ? -6.307 14.118 9.154 1 13.728 200 ASP D C 1
ATOM 1500 O O . ASP A 1 200 ? -5.361 14.874 9.302 1 14.354 200 ASP D O 1
ATOM 1505 N N . GLY A 1 201 ? -7.369 14.142 9.964 1 12.637 201 GLY D N 1
ATOM 1506 C CA . GLY A 1 201 ? -7.376 15.046 11.106 1 13.067 201 GLY D CA 1
ATOM 1507 C C . GLY A 1 201 ? -6.333 14.651 12.163 1 13.408 201 GLY D C 1
ATOM 1508 O O . GLY A 1 201 ? -5.814 15.514 12.874 1 14.073 201 GLY D O 1
ATOM 1509 N N . THR A 1 202 ? -6.083 13.332 12.309 1 11.992 202 THR D N 1
ATOM 1510 C CA . THR A 1 202 ? -5.207 12.825 13.351 1 11.42 202 THR D CA 1
ATOM 1511 C C . THR A 1 202 ? -3.859 12.379 12.807 1 12.132 202 THR D C 1
ATOM 1512 O O . THR A 1 202 ? -2.93 12.204 13.591 1 12.187 202 THR D O 1
ATOM 1516 N N . ASN A 1 203 ? -3.766 12.205 11.479 1 12.281 203 ASN D N 1
ATOM 1517 C CA . ASN A 1 203 ? -2.54 11.69 10.871 1 12.011 203 ASN D CA 1
ATOM 1518 C C . ASN A 1 203 ? -1.886 12.785 10.03 1 11.663 203 ASN D C 1
ATOM 1519 O O . ASN A 1 203 ? -2.39 13.113 8.933 1 13.405 203 ASN D O 1
ATOM 1524 N N . LYS A 1 204 ? -0.759 13.339 10.525 1 12.006 204 LYS D N 1
ATOM 1525 C CA . LYS A 1 204 ? -0.016 14.374 9.802 1 12.289 204 LYS D CA 1
ATOM 1526 C C . LYS A 1 204 ? 1.363 13.833 9.396 1 12.824 204 LYS D C 1
ATOM 1527 O O . LYS A 1 204 ? 2.297 14.604 9.135 1 14.438 204 LYS D O 1
ATOM 1533 N N . ARG A 1 205 ? 1.487 12.504 9.291 1 12.611 205 ARG D N 1
ATOM 1534 C CA . ARG A 1 205 ? 2.784 11.887 9.053 1 13.598 205 ARG D CA 1
ATOM 1535 C C . ARG A 1 205 ? 3.282 12.133 7.636 1 14.423 205 ARG D C 1
ATOM 1536 O O . ARG A 1 205 ? 2.496 12.346 6.701 1 15.594 205 ARG D O 1
ATOM 1544 N N . THR A 1 206 ? 4.619 12.024 7.48 1 15.766 206 THR D N 1
ATOM 1545 C CA . THR A 1 206 ? 5.245 12.245 6.174 1 17.571 206 THR D CA 1
ATOM 1546 C C . THR A 1 206 ? 5.989 11.012 5.66 1 18.216 206 THR D C 1
ATOM 1547 O O . THR A 1 206 ? 6.726 11.107 4.666 1 20.346 206 THR D O 1
ATOM 1551 N N . ASP A 1 207 ? 5.813 9.882 6.33 1 15.732 207 ASP D N 1
ATOM 1552 C CA . ASP A 1 207 ? 6.395 8.627 5.878 1 15.639 207 ASP D CA 1
ATOM 1553 C C . ASP A 1 207 ? 5.341 7.871 5.052 1 15.505 207 ASP D C 1
ATOM 1554 O O . ASP A 1 207 ? 4.286 8.415 4.676 1 16.83 207 ASP D O 1
ATOM 1559 N N . GLU A 1 208 ? 5.591 6.577 4.843 1 15.842 208 GLU D N 1
ATOM 1560 C CA . GLU A 1 208 ? 4.673 5.787 4.033 1 15.802 208 GLU D CA 1
ATOM 1561 C C . GLU A 1 208 ? 3.373 5.472 4.771 1 14.196 208 GLU D C 1
ATOM 1562 O O . GLU A 1 208 ? 2.515 4.783 4.212 1 15.313 208 GLU D O 1
ATOM 1568 N N . TYR A 1 209 ? 3.213 5.952 6.023 1 13.405 209 TYR D N 1
ATOM 1569 C CA . TYR A 1 209 ? 1.968 5.747 6.736 1 13.652 209 TYR D CA 1
ATOM 1570 C C . TYR A 1 209 ? 1.144 7.03 6.829 1 14.994 209 TYR D C 1
ATOM 1571 O O . TYR A 1 209 ? 0.112 7.052 7.523 1 14.714 209 TYR D O 1
ATOM 1580 N N . GLY A 1 210 ? 1.544 8.098 6.114 1 14.15 210 GLY D N 1
ATOM 1581 C CA . GLY A 1 210 ? 0.711 9.298 6.098 1 14.815 210 GLY D CA 1
ATOM 1582 C C . GLY A 1 210 ? 0.606 9.874 4.677 1 14.91 210 GLY D C 1
ATOM 1583 O O . GLY A 1 210 ? 1.324 9.467 3.769 1 15.91 210 GLY D O 1
ATOM 1584 N N . GLY A 1 211 ? -0.276 10.848 4.501 1 13.681 211 GLY D N 1
ATOM 1585 C CA . GLY A 1 211 ? -0.418 11.558 3.237 1 14.668 211 GLY D CA 1
ATOM 1586 C C . GLY A 1 211 ? -1.598 10.997 2.463 1 14.81 211 GLY D C 1
ATOM 1587 O O . GLY A 1 211 ? -2.751 11.127 2.843 1 16.209 211 GLY D O 1
ATOM 1588 N N . ALA A 1 212 ? -1.276 10.327 1.356 1 16.625 212 ALA D N 1
ATOM 1589 C CA . ALA A 1 212 ? -2.283 9.743 0.492 1 18.298 212 ALA D CA 1
ATOM 1590 C C . ALA A 1 212 ? -3.109 8.7 1.251 1 15.306 212 ALA D C 1
ATOM 1591 O O . ALA A 1 212 ? -2.641 8.106 2.225 1 14.929 212 ALA D O 1
ATOM 1593 N N . ILE A 1 213 ? -4.334 8.43 0.791 1 16.451 213 ILE D N 1
ATOM 1594 C CA . ILE A 1 213 ? -5.194 7.453 1.456 1 17.227 213 ILE D CA 1
ATOM 1595 C C . ILE A 1 213 ? -4.528 6.076 1.523 1 15.585 213 ILE D C 1
ATOM 1596 O O . ILE A 1 213 ? -4.66 5.381 2.507 1 15.699 213 ILE D O 1
ATOM 1601 N N . GLU A 1 214 ? -3.851 5.636 0.467 1 16.469 214 GLU D N 1
ATOM 1602 C CA . GLU A 1 214 ? -3.202 4.338 0.519 1 16.398 214 GLU D CA 1
ATOM 1603 C C . GLU A 1 214 ? -2.204 4.244 1.678 1 15.757 214 GLU D C 1
ATOM 1604 O O . GLU A 1 214 ? -2.001 3.174 2.291 1 16.482 214 GLU D O 1
ATOM 1610 N N . ASN A 1 215 ? -1.515 5.36 1.948 1 14.015 215 ASN D N 1
ATOM 1611 C CA . ASN A 1 215 ? -0.583 5.416 3.058 1 13.922 215 ASN D CA 1
ATOM 1612 C C . ASN A 1 215 ? -1.337 5.435 4.385 1 11.907 215 ASN D C 1
ATOM 1613 O O . ASN A 1 215 ? -0.908 4.744 5.339 1 13.275 215 ASN D O 1
ATOM 1618 N N A ARG A 1 216 ? -2.416 6.235 4.478 0.5 11.538 216 ARG D N 1
ATOM 1619 N N B ARG A 1 216 ? -2.412 6.238 4.482 0.5 11.179 216 ARG D N 1
ATOM 1620 C CA A ARG A 1 216 ? -3.12 6.317 5.759 0.5 11.812 216 ARG D CA 1
ATOM 1621 C CA B ARG A 1 216 ? -3.116 6.308 5.765 0.5 11.208 216 ARG D CA 1
ATOM 1622 C C A ARG A 1 216 ? -3.833 4.998 6.068 0.5 11.419 216 ARG D C 1
ATOM 1623 C C B ARG A 1 216 ? -3.826 4.989 6.071 0.5 11.202 216 ARG D C 1
ATOM 1624 O O A ARG A 1 216 ? -4.004 4.654 7.248 0.5 11.732 216 ARG D O 1
ATOM 1625 O O B ARG A 1 216 ? -3.992 4.639 7.25 0.5 11.565 216 ARG D O 1
ATOM 1640 N N . ALA A 1 217 ? -4.193 4.227 5.035 1 12.265 217 ALA D N 1
ATOM 1641 C CA . ALA A 1 217 ? -4.822 2.917 5.237 1 12.573 217 ALA D CA 1
ATOM 1642 C C . ALA A 1 217 ? -3.803 1.807 5.475 1 12 217 ALA D C 1
ATOM 1643 O O . ALA A 1 217 ? -4.196 0.661 5.758 1 12.709 217 ALA D O 1
ATOM 1645 N N . ARG A 1 218 ? -2.519 2.103 5.268 1 11.348 218 ARG D N 1
ATOM 1646 C CA . ARG A 1 218 ? -1.489 1.063 5.291 1 11.889 218 ARG D CA 1
ATOM 1647 C C . ARG A 1 218 ? -1.478 0.293 6.615 1 11.335 218 ARG D C 1
ATOM 1648 O O . ARG A 1 218 ? -1.381 -0.958 6.619 1 12.397 218 ARG D O 1
ATOM 1656 N N . LEU A 1 219 ? -1.573 0.991 7.768 1 10.785 219 LEU D N 1
ATOM 1657 C CA . LEU A 1 219 ? -1.603 0.288 9.042 1 10.11 219 LEU D CA 1
ATOM 1658 C C . LEU A 1 219 ? -2.763 -0.719 9.078 1 10.547 219 LEU D C 1
ATOM 1659 O O . LEU A 1 219 ? -2.583 -1.894 9.429 1 10.512 219 LEU D O 1
ATOM 1664 N N . LEU A 1 220 ? -3.977 -0.273 8.735 1 11.148 220 LEU D N 1
ATOM 1665 C CA . LEU A 1 220 ? -5.112 -1.178 8.738 1 11.206 220 LEU D CA 1
ATOM 1666 C C . LEU A 1 220 ? -4.823 -2.38 7.847 1 10.889 220 LEU D C 1
ATOM 1667 O O . LEU A 1 220 ? -5.136 -3.511 8.232 1 11.442 220 LEU D O 1
ATOM 1672 N N . LEU A 1 221 ? -4.303 -2.145 6.636 1 10.933 221 LEU D N 1
ATOM 1673 C CA . LEU A 1 221 ? -4.116 -3.251 5.694 1 11.494 221 LEU D CA 1
ATOM 1674 C C . LEU A 1 221 ? -3.044 -4.227 6.212 1 11.384 221 LEU D C 1
ATOM 1675 O O . LEU A 1 221 ? -3.173 -5.439 6.05 1 11.986 221 LEU D O 1
ATOM 1680 N N . GLU A 1 222 ? -1.969 -3.696 6.832 1 11.098 222 GLU D N 1
ATOM 1681 C CA . GLU A 1 222 ? -0.923 -4.567 7.36 1 11.231 222 GLU D CA 1
ATOM 1682 C C . GLU A 1 222 ? -1.402 -5.359 8.579 1 11.495 222 GLU D C 1
ATOM 1683 O O . GLU A 1 222 ? -1.097 -6.545 8.724 1 11.549 222 GLU D O 1
ATOM 1689 N N . VAL A 1 223 ? -2.211 -4.739 9.452 1 11.396 223 VAL D N 1
ATOM 1690 C CA . VAL A 1 223 ? -2.811 -5.448 10.569 1 11.109 223 VAL D CA 1
ATOM 1691 C C . VAL A 1 223 ? -3.744 -6.539 10.055 1 11.348 223 VAL D C 1
ATOM 1692 O O . VAL A 1 223 ? -3.696 -7.679 10.563 1 11.338 223 VAL D O 1
ATOM 1696 N N . THR A 1 224 ? -4.549 -6.217 9.016 1 10.884 224 THR D N 1
ATOM 1697 C CA . THR A 1 224 ? -5.49 -7.205 8.509 1 12.11 224 THR D CA 1
ATOM 1698 C C . THR A 1 224 ? -4.731 -8.379 7.89 1 12.106 224 THR D C 1
ATOM 1699 O O . THR A 1 224 ? -5.093 -9.526 8.121 1 12.775 224 THR D O 1
ATOM 1703 N N . GLU A 1 225 ? -3.695 -8.103 7.075 1 11.689 225 GLU D N 1
ATOM 1704 C CA . GLU A 1 225 ? -2.882 -9.178 6.509 1 13.206 225 GLU D CA 1
ATOM 1705 C C . GLU A 1 225 ? -2.28 -10.07 7.596 1 12.992 225 GLU D C 1
ATOM 1706 O O . GLU A 1 225 ? -2.332 -11.297 7.501 1 14.315 225 GLU D O 1
ATOM 1712 N N . ALA A 1 226 ? -1.74 -9.442 8.656 1 12.278 226 ALA D N 1
ATOM 1713 C CA . ALA A 1 226 ? -1.16 -10.256 9.727 1 12.441 226 ALA D CA 1
ATOM 1714 C C . ALA A 1 226 ? -2.233 -11.131 10.381 1 11.602 226 ALA D C 1
ATOM 1715 O O . ALA A 1 226 ? -2.001 -12.321 10.667 1 13.217 226 ALA D O 1
ATOM 1717 N N . ILE A 1 227 ? -3.415 -10.553 10.638 1 10.864 227 ILE D N 1
ATOM 1718 C CA . ILE A 1 227 ? -4.447 -11.306 11.357 1 12.236 227 ILE D CA 1
ATOM 1719 C C . ILE A 1 227 ? -5.008 -12.445 10.493 1 12.244 227 ILE D C 1
ATOM 1720 O O . ILE A 1 227 ? -5.292 -13.518 11.003 1 11.505 227 ILE D O 1
ATOM 1725 N N . THR A 1 228 ? -5.051 -12.251 9.15 1 12.25 228 THR D N 1
ATOM 1726 C CA . THR A 1 228 ? -5.536 -13.319 8.282 1 12.932 228 THR D CA 1
ATOM 1727 C C . THR A 1 228 ? -4.478 -14.407 8.093 1 12.894 228 THR D C 1
ATOM 1728 O O . THR A 1 228 ? -4.762 -15.409 7.4 1 14.83 228 THR D O 1
ATOM 1732 N N . SER A 1 229 ? -3.261 -14.229 8.636 1 12.855 229 SER D N 1
ATOM 1733 C CA . SER A 1 229 ? -2.277 -15.317 8.683 1 14.097 229 SER D CA 1
ATOM 1734 C C . SER A 1 229 ? -2.447 -16.183 9.945 1 13.776 229 SER D C 1
ATOM 1735 O O . SER A 1 229 ? -1.897 -17.284 9.998 1 14.797 229 SER D O 1
ATOM 1738 N N . VAL A 1 230 ? -3.286 -15.735 10.889 1 11.93 230 VAL D N 1
ATOM 1739 C CA . VAL A 1 230 ? -3.579 -16.451 12.134 1 11.912 230 VAL D CA 1
ATOM 1740 C C . VAL A 1 230 ? -4.935 -17.145 11.998 1 11.696 230 VAL D C 1
ATOM 1741 O O . VAL A 1 230 ? -5.096 -18.32 12.381 1 13.649 230 VAL D O 1
ATOM 1745 N N . TRP A 1 231 ? -5.923 -16.408 11.497 1 11.895 231 TRP D N 1
ATOM 1746 C CA . TRP A 1 231 ? -7.3 -16.883 11.366 1 11.257 231 TRP D CA 1
ATOM 1747 C C . TRP A 1 231 ? -7.602 -17.105 9.899 1 11.703 231 TRP D C 1
ATOM 1748 O O . TRP A 1 231 ? -7.161 -16.324 9.041 1 13.169 231 TRP D O 1
ATOM 1759 N N A ASP A 1 232 ? -8.453 -18.105 9.606 0.5 12.475 232 ASP D N 1
ATOM 1760 N N B ASP A 1 232 ? -8.473 -18.087 9.614 0.5 12.489 232 ASP D N 1
ATOM 1761 C CA A ASP A 1 232 ? -9.043 -18.104 8.28 0.5 12.559 232 ASP D CA 1
ATOM 1762 C CA B ASP A 1 232 ? -9.157 -18.138 8.33 0.5 12.934 232 ASP D CA 1
ATOM 1763 C C A ASP A 1 232 ? -9.695 -16.737 8.082 0.5 12.751 232 ASP D C 1
ATOM 1764 C C B ASP A 1 232 ? -9.773 -16.757 8.072 0.5 13.31 232 ASP D C 1
ATOM 1765 O O A ASP A 1 232 ? -10.349 -16.21 8.978 0.5 13.059 232 ASP D O 1
ATOM 1766 O O B ASP A 1 232 ? -10.451 -16.207 8.938 0.5 13.083 232 ASP D O 1
ATOM 1775 N N . SER A 1 233 ? -9.552 -16.2 6.884 1 12.973 233 SER D N 1
ATOM 1776 C CA . SER A 1 233 ? -9.972 -14.827 6.628 1 12.271 233 SER D CA 1
ATOM 1777 C C . SER A 1 233 ? -11.475 -14.625 6.834 1 12.022 233 SER D C 1
ATOM 1778 O O . SER A 1 233 ? -11.896 -13.52 7.199 1 12.757 233 SER D O 1
ATOM 1781 N N A GLN A 1 234 ? -12.268 -15.681 6.601 0.5 12.371 234 GLN D N 1
ATOM 1782 N N B GLN A 1 234 ? -12.292 -15.655 6.596 0.5 12.637 234 GLN D N 1
ATOM 1783 C CA A GLN A 1 234 ? -13.715 -15.636 6.78 0.5 12.348 234 GLN D CA 1
ATOM 1784 C CA B GLN A 1 234 ? -13.725 -15.469 6.783 0.5 12.747 234 GLN D CA 1
ATOM 1785 C C A GLN A 1 234 ? -14.135 -15.539 8.251 0.5 12.097 234 GLN D C 1
ATOM 1786 C C B GLN A 1 234 ? -14.142 -15.552 8.256 0.5 12.411 234 GLN D C 1
ATOM 1787 O O A GLN A 1 234 ? -15.329 -15.41 8.526 0.5 12.198 234 GLN D O 1
ATOM 1788 O O B GLN A 1 234 ? -15.34 -15.557 8.541 0.5 13.124 234 GLN D O 1
ATOM 1799 N N . ARG A 1 235 ? -13.155 -15.57 9.157 1 11.665 235 ARG D N 1
ATOM 1800 C CA . ARG A 1 235 ? -13.388 -15.365 10.587 1 10.69 235 ARG D CA 1
ATOM 1801 C C . ARG A 1 235 ? -12.787 -14.039 11.071 1 10.099 235 ARG D C 1
ATOM 1802 O O . ARG A 1 235 ? -12.703 -13.834 12.278 1 11.009 235 ARG D O 1
ATOM 1810 N N . VAL A 1 236 ? -12.448 -13.136 10.158 1 11.088 236 VAL D N 1
ATOM 1811 C CA . VAL A 1 236 ? -11.871 -11.841 10.471 1 10.324 236 VAL D CA 1
ATOM 1812 C C . VAL A 1 236 ? -12.767 -10.747 9.916 1 10.294 236 VAL D C 1
ATOM 1813 O O . VAL A 1 236 ? -12.958 -10.663 8.692 1 11.508 236 VAL D O 1
ATOM 1817 N N . GLY A 1 237 ? -13.265 -9.88 10.788 1 10.348 237 GLY D N 1
ATOM 1818 C CA . GLY A 1 237 ? -14.046 -8.735 10.352 1 10.765 237 GLY D CA 1
ATOM 1819 C C . GLY A 1 237 ? -13.295 -7.446 10.648 1 9.817 237 GLY D C 1
ATOM 1820 O O . GLY A 1 237 ? -12.324 -7.418 11.421 1 10.615 237 GLY D O 1
ATOM 1821 N N . VAL A 1 238 ? -13.75 -6.333 10.035 1 10.106 238 VAL D N 1
ATOM 1822 C CA . VAL A 1 238 ? -13.191 -4.994 10.261 1 10.207 238 VAL D CA 1
ATOM 1823 C C . VAL A 1 238 ? -14.354 -4.061 10.565 1 10.383 238 VAL D C 1
ATOM 1824 O O . VAL A 1 238 ? -15.368 -4.083 9.855 1 11.306 238 VAL D O 1
ATOM 1828 N N . ARG A 1 239 ? -14.182 -3.202 11.605 1 9.857 239 ARG D N 1
ATOM 1829 C CA . ARG A 1 239 ? -15.206 -2.192 11.905 1 8.873 239 ARG D CA 1
ATOM 1830 C C . ARG A 1 239 ? -14.669 -0.8 11.557 1 9.851 239 ARG D C 1
ATOM 1831 O O . ARG A 1 239 ? -13.541 -0.447 11.943 1 10.594 239 ARG D O 1
ATOM 1839 N N . LEU A 1 240 ? -15.508 -0.011 10.872 1 9.887 240 LEU D N 1
ATOM 1840 C CA . LEU A 1 240 ? -15.223 1.38 10.54 1 10.282 240 LEU D CA 1
ATOM 1841 C C . LEU A 1 240 ? -16.388 2.232 11.037 1 10.814 240 LEU D C 1
ATOM 1842 O O . LEU A 1 240 ? -17.512 1.731 11.156 1 11.754 240 LEU D O 1
ATOM 1847 N N . SER A 1 241 ? -16.135 3.543 11.214 1 10.506 241 SER D N 1
ATOM 1848 C CA . SER A 1 241 ? -17.215 4.443 11.646 1 11.065 241 SER D CA 1
ATOM 1849 C C . SER A 1 241 ? -17.072 5.754 10.877 1 12.494 241 SER D C 1
ATOM 1850 O O . SER A 1 241 ? -16.64 6.778 11.388 1 13.39 241 SER D O 1
ATOM 1853 N N . PRO A 1 242 ? -17.422 5.759 9.567 1 11.906 242 PRO D N 1
ATOM 1854 C CA . PRO A 1 242 ? -17.015 6.835 8.658 1 12.402 242 PRO D CA 1
ATOM 1855 C C . PRO A 1 242 ? -17.339 8.264 9.097 1 13.144 242 PRO D C 1
ATOM 1856 O O . PRO A 1 242 ? -16.607 9.191 8.707 1 14.736 242 PRO D O 1
ATOM 1860 N N . LEU A 1 243 ? -18.468 8.443 9.786 1 13.167 243 LEU D N 1
ATOM 1861 C CA . LEU A 1 243 ? -18.882 9.819 10.11 1 13.566 243 LEU D CA 1
ATOM 1862 C C . LEU A 1 243 ? -18.881 10.084 11.617 1 13.78 243 LEU D C 1
ATOM 1863 O O . LEU A 1 243 ? -19.461 11.087 12.051 1 15.402 243 LEU D O 1
ATOM 1868 N N . THR A 1 244 ? -18.268 9.217 12.439 1 12.665 244 THR D N 1
ATOM 1869 C CA . THR A 1 244 ? -18.161 9.617 13.84 1 12.862 244 THR D CA 1
ATOM 1870 C C . THR A 1 244 ? -17.213 10.797 13.934 1 14.564 244 THR D C 1
ATOM 1871 O O . THR A 1 244 ? -16.291 10.966 13.126 1 15.258 244 THR D O 1
ATOM 1875 N N . THR A 1 245 ? -17.374 11.557 15.022 1 15.534 245 THR D N 1
ATOM 1876 C CA . THR A 1 245 ? -16.407 12.583 15.43 1 17.305 245 THR D CA 1
ATOM 1877 C C . THR A 1 245 ? -15.825 12.232 16.796 1 16.838 245 THR D C 1
ATOM 1878 O O . THR A 1 245 ? -15.064 13.022 17.357 1 19.794 245 THR D O 1
ATOM 1882 N N . LEU A 1 246 ? -16.175 11.045 17.32 1 16.348 246 LEU D N 1
ATOM 1883 C CA . LEU A 1 246 ? -15.729 10.589 18.642 1 15.89 246 LEU D CA 1
ATOM 1884 C C . LEU A 1 246 ? -14.21 10.735 18.744 1 13.521 246 LEU D C 1
ATOM 1885 O O . LEU A 1 246 ? -13.488 10.467 17.777 1 14.324 246 LEU D O 1
ATOM 1890 N N . ASN A 1 247 ? -13.724 11.083 19.946 1 12.603 247 ASN D N 1
ATOM 1891 C CA . ASN A 1 247 ? -12.307 11.072 20.271 1 11.9 247 ASN D CA 1
ATOM 1892 C C . ASN A 1 247 ? -11.521 11.964 19.309 1 11.804 247 ASN D C 1
ATOM 1893 O O . ASN A 1 247 ? -10.328 11.741 19.093 1 12.895 247 ASN D O 1
ATOM 1898 N N . GLY A 1 248 ? -12.165 13.02 18.835 1 13.997 248 GLY D N 1
ATOM 1899 C CA . GLY A 1 248 ? -11.432 14.054 18.099 1 13.654 248 GLY D CA 1
ATOM 1900 C C . GLY A 1 248 ? -10.887 13.589 16.746 1 13.373 248 GLY D C 1
ATOM 1901 O O . GLY A 1 248 ? -9.922 14.172 16.263 1 14.901 248 GLY D O 1
ATOM 1902 N N . CYS A 1 249 ? -11.472 12.53 16.162 1 13.006 249 CYS D N 1
ATOM 1903 C CA . CYS A 1 249 ? -10.855 11.905 14.995 1 12.752 249 CYS D CA 1
ATOM 1904 C C . CYS A 1 249 ? -11.783 12.045 13.796 1 13.144 249 CYS D C 1
ATOM 1905 O O . CYS A 1 249 ? -12.864 11.449 13.751 1 13.17 249 CYS D O 1
ATOM 1908 N N A VAL A 1 250 ? -11.402 12.903 12.847 0.5 13.25 250 VAL D N 1
ATOM 1909 N N B VAL A 1 250 ? -11.366 12.91 12.859 0.5 12.867 250 VAL D N 1
ATOM 1910 C CA A VAL A 1 250 ? -12.289 13.17 11.725 0.5 14.327 250 VAL D CA 1
ATOM 1911 C CA B VAL A 1 250 ? -12.198 13.337 11.744 0.5 13.582 250 VAL D CA 1
ATOM 1912 C C A VAL A 1 250 ? -11.454 13.323 10.46 0.5 13.582 250 VAL D C 1
ATOM 1913 C C B VAL A 1 250 ? -11.378 13.243 10.46 0.5 13.18 250 VAL D C 1
ATOM 1914 O O A VAL A 1 250 ? -10.331 13.834 10.471 0.5 14.402 250 VAL D O 1
ATOM 1915 O O B VAL A 1 250 ? -10.17 13.497 10.465 0.5 13.578 250 VAL D O 1
ATOM 1922 N N . ASP A 1 251 ? -12.027 12.865 9.354 1 14.442 251 ASP D N 1
ATOM 1923 C CA . ASP A 1 251 ? -11.383 12.963 8.054 1 13.973 251 ASP D CA 1
ATOM 1924 C C . ASP A 1 251 ? -12.056 14.032 7.213 1 13.999 251 ASP D C 1
ATOM 1925 O O . ASP A 1 251 ? -13.283 14.19 7.255 1 15.915 251 ASP D O 1
ATOM 1930 N N . SER A 1 252 ? -11.242 14.766 6.433 1 14.772 252 SER D N 1
ATOM 1931 C CA . SER A 1 252 ? -11.772 15.872 5.638 1 15.908 252 SER D CA 1
ATOM 1932 C C . SER A 1 252 ? -12.509 15.408 4.377 1 16.923 252 SER D C 1
ATOM 1933 O O . SER A 1 252 ? -13.292 16.192 3.821 1 19.078 252 SER D O 1
ATOM 1936 N N . HIS A 1 253 ? -12.285 14.158 3.952 1 16.78 253 HIS D N 1
ATOM 1937 C CA . HIS A 1 253 ? -12.911 13.669 2.728 1 17.012 253 HIS D CA 1
ATOM 1938 C C . HIS A 1 253 ? -13.395 12.246 2.988 1 16.337 253 HIS D C 1
ATOM 1939 O O . HIS A 1 253 ? -12.848 11.28 2.434 1 16.912 253 HIS D O 1
ATOM 1946 N N . PRO A 1 254 ? -14.417 12.08 3.851 1 15.672 254 PRO D N 1
ATOM 1947 C CA . PRO A 1 254 ? -14.76 10.743 4.311 1 16.306 254 PRO D CA 1
ATOM 1948 C C . PRO A 1 254 ? -15.237 9.837 3.172 1 16.803 254 PRO D C 1
ATOM 1949 O O . PRO A 1 254 ? -15.033 8.63 3.214 1 15.725 254 PRO D O 1
ATOM 1953 N N . LEU A 1 255 ? -15.96 10.4 2.192 1 17.476 255 LEU D N 1
ATOM 1954 C CA . LEU A 1 255 ? -16.432 9.561 1.102 1 18.178 255 LEU D CA 1
ATOM 1955 C C . LEU A 1 255 ? -15.258 8.898 0.374 1 17.388 255 LEU D C 1
ATOM 1956 O O . LEU A 1 255 ? -15.246 7.671 0.142 1 17.894 255 LEU D O 1
ATOM 1961 N N . GLU A 1 256 ? -14.24 9.691 0.034 1 17.533 256 GLU D N 1
ATOM 1962 C CA . GLU A 1 256 ? -13.081 9.172 -0.677 1 18.422 256 GLU D CA 1
ATOM 1963 C C . GLU A 1 256 ? -12.303 8.218 0.223 1 17.012 256 GLU D C 1
ATOM 1964 O O . GLU A 1 256 ? -11.859 7.156 -0.22 1 18.281 256 GLU D O 1
ATOM 1970 N N . THR A 1 257 ? -12.098 8.617 1.487 1 15.214 257 THR D N 1
ATOM 1971 C CA . THR A 1 257 ? -11.278 7.813 2.41 1 15.239 257 THR D CA 1
ATOM 1972 C C . THR A 1 257 ? -11.933 6.449 2.651 1 14.496 257 THR D C 1
ATOM 1973 O O . THR A 1 257 ? -11.294 5.402 2.459 1 14.677 257 THR D O 1
ATOM 1977 N N . PHE A 1 258 ? -13.207 6.461 3.06 1 13.385 258 PHE D N 1
ATOM 1978 C CA . PHE A 1 258 ? -13.858 5.219 3.478 1 13.938 258 PHE D CA 1
ATOM 1979 C C . PHE A 1 258 ? -14.246 4.366 2.273 1 14.216 258 PHE D C 1
ATOM 1980 O O . PHE A 1 258 ? -14.215 3.143 2.369 1 13.729 258 PHE D O 1
ATOM 1988 N N . GLY A 1 259 ? -14.593 4.987 1.141 1 14.233 259 GLY D N 1
ATOM 1989 C CA . GLY A 1 259 ? -14.849 4.232 -0.086 1 14.764 259 GLY D CA 1
ATOM 1990 C C . GLY A 1 259 ? -13.599 3.495 -0.531 1 13.453 259 GLY D C 1
ATOM 1991 O O . GLY A 1 259 ? -13.663 2.336 -0.963 1 15.308 259 GLY D O 1
ATOM 1992 N N . TYR A 1 260 ? -12.432 4.151 -0.43 1 14.258 260 TYR D N 1
ATOM 1993 C CA . TYR A 1 260 ? -11.18 3.504 -0.755 1 14.733 260 TYR D CA 1
ATOM 1994 C C . TYR A 1 260 ? -10.951 2.291 0.15 1 13.185 260 TYR D C 1
ATOM 1995 O O . TYR A 1 260 ? -10.592 1.218 -0.319 1 13.817 260 TYR D O 1
ATOM 2004 N N . VAL A 1 261 ? -11.137 2.464 1.465 1 13.201 261 VAL D N 1
ATOM 2005 C CA . VAL A 1 261 ? -10.889 1.39 2.413 1 13.304 261 VAL D CA 1
ATOM 2006 C C . VAL A 1 261 ? -11.805 0.202 2.115 1 12.773 261 VAL D C 1
ATOM 2007 O O . VAL A 1 261 ? -11.362 -0.965 2.134 1 13.339 261 VAL D O 1
ATOM 2011 N N . ALA A 1 262 ? -13.099 0.476 1.896 1 13.139 262 ALA D N 1
ATOM 2012 C CA . ALA A 1 262 ? -14.039 -0.592 1.628 1 13.683 262 ALA D CA 1
ATOM 2013 C C . ALA A 1 262 ? -13.551 -1.439 0.447 1 14.099 262 ALA D C 1
ATOM 2014 O O . ALA A 1 262 ? -13.639 -2.661 0.517 1 15.92 262 ALA D O 1
ATOM 2016 N N . GLN A 1 263 ? -13.093 -0.803 -0.65 1 13.066 263 GLN D N 1
ATOM 2017 C CA . GLN A 1 263 ? -12.618 -1.564 -1.788 1 13.598 263 GLN D CA 1
ATOM 2018 C C . GLN A 1 263 ? -11.306 -2.281 -1.455 1 14.114 263 GLN D C 1
ATOM 2019 O O . GLN A 1 263 ? -11.07 -3.414 -1.918 1 13.985 263 GLN D O 1
ATOM 2025 N N . ALA A 1 264 ? -10.401 -1.607 -0.738 1 13.039 264 ALA D N 1
ATOM 2026 C CA . ALA A 1 264 ? -9.076 -2.152 -0.521 1 13.727 264 ALA D CA 1
ATOM 2027 C C . ALA A 1 264 ? -9.152 -3.429 0.333 1 13.482 264 ALA D C 1
ATOM 2028 O O . ALA A 1 264 ? -8.251 -4.274 0.265 1 15.693 264 ALA D O 1
ATOM 2030 N N . LEU A 1 265 ? -10.203 -3.554 1.16 1 12.501 265 LEU D N 1
ATOM 2031 C CA . LEU A 1 265 ? -10.335 -4.749 1.985 1 11.994 265 LEU D CA 1
ATOM 2032 C C . LEU A 1 265 ? -10.762 -5.986 1.206 1 12.55 265 LEU D C 1
ATOM 2033 O O . LEU A 1 265 ? -10.631 -7.092 1.721 1 13.616 265 LEU D O 1
ATOM 2038 N N . ASN A 1 266 ? -11.245 -5.813 -0.029 1 12.69 266 ASN D N 1
ATOM 2039 C CA . ASN A 1 266 ? -11.746 -6.982 -0.784 1 13.803 266 ASN D CA 1
ATOM 2040 C C . ASN A 1 266 ? -10.691 -8.066 -0.985 1 14.246 266 ASN D C 1
ATOM 2041 O O . ASN A 1 266 ? -11.028 -9.255 -0.968 1 16.071 266 ASN D O 1
ATOM 2046 N N A ARG A 1 267 ? -9.412 -7.693 -1.164 0.5 14.937 267 ARG D N 1
ATOM 2047 N N B ARG A 1 267 ? -9.428 -7.623 -1.077 0.5 15.614 267 ARG D N 1
ATOM 2048 C CA A ARG A 1 267 ? -8.386 -8.687 -1.47 0.5 16.002 267 ARG D CA 1
ATOM 2049 C CA B ARG A 1 267 ? -8.256 -8.438 -1.341 0.5 17.484 267 ARG D CA 1
ATOM 2050 C C A ARG A 1 267 ? -8.345 -9.746 -0.364 0.5 14.839 267 ARG D C 1
ATOM 2051 C C B ARG A 1 267 ? -8.082 -9.542 -0.3 0.5 15.29 267 ARG D C 1
ATOM 2052 O O A ARG A 1 267 ? -7.991 -10.899 -0.628 0.5 14.803 267 ARG D O 1
ATOM 2053 O O B ARG A 1 267 ? -7.35 -10.502 -0.538 0.5 14.697 267 ARG D O 1
ATOM 2068 N N . PHE A 1 268 ? -8.687 -9.368 0.884 1 15.302 268 PHE D N 1
ATOM 2069 C CA . PHE A 1 268 ? -8.467 -10.275 2.003 1 14.31 268 PHE D CA 1
ATOM 2070 C C . PHE A 1 268 ? -9.554 -11.341 2.188 1 14.926 268 PHE D C 1
ATOM 2071 O O . PHE A 1 268 ? -9.381 -12.191 3.047 1 17.007 268 PHE D O 1
ATOM 2079 N N A ASN A 1 269 ? -10.68 -11.247 1.47 0.5 14.235 269 ASN D N 1
ATOM 2080 N N B ASN A 1 269 ? -10.69 -11.247 1.488 0.5 15.089 269 ASN D N 1
ATOM 2081 C CA A ASN A 1 269 ? -11.789 -12.187 1.602 0.5 13.796 269 ASN D CA 1
ATOM 2082 C CA B ASN A 1 269 ? -11.751 -12.239 1.622 0.5 15.276 269 ASN D CA 1
ATOM 2083 C C A ASN A 1 269 ? -12.179 -12.309 3.076 0.5 12.966 269 ASN D C 1
ATOM 2084 C C B ASN A 1 269 ? -12.194 -12.323 3.086 0.5 13.833 269 ASN D C 1
ATOM 2085 O O A ASN A 1 269 ? -12.19 -13.401 3.656 0.5 13.935 269 ASN D O 1
ATOM 2086 O O B ASN A 1 269 ? -12.258 -13.409 3.673 0.5 14.281 269 ASN D O 1
ATOM 2095 N N . LEU A 1 270 ? -12.53 -11.169 3.667 1 12.422 270 LEU D N 1
ATOM 2096 C CA . LEU A 1 270 ? -12.869 -11.093 5.083 1 11.814 270 LEU D CA 1
ATOM 2097 C C . LEU A 1 270 ? -14.256 -11.651 5.381 1 12.423 270 LEU D C 1
ATOM 2098 O O . LEU A 1 270 ? -15.133 -11.775 4.515 1 14.621 270 LEU D O 1
ATOM 2103 N N . SER A 1 271 ? -14.466 -11.887 6.687 1 11.628 271 SER D N 1
ATOM 2104 C CA . SER A 1 271 ? -15.769 -12.291 7.189 1 12.015 271 SER D CA 1
ATOM 2105 C C . SER A 1 271 ? -16.836 -11.261 6.839 1 11.617 271 SER D C 1
ATOM 2106 O O . SER A 1 271 ? -17.927 -11.595 6.399 1 12.622 271 SER D O 1
ATOM 2109 N N . TYR A 1 272 ? -16.509 -9.994 7.125 1 11.529 272 TYR D N 1
ATOM 2110 C CA . TYR A 1 272 ? -17.458 -8.925 6.928 1 11.663 272 TYR D CA 1
ATOM 2111 C C . TYR A 1 272 ? -16.752 -7.592 7.093 1 11.958 272 TYR D C 1
ATOM 2112 O O . TYR A 1 272 ? -15.638 -7.505 7.655 1 11.539 272 TYR D O 1
ATOM 2121 N N . LEU A 1 273 ? -17.473 -6.552 6.652 1 11.301 273 LEU D N 1
ATOM 2122 C CA . LEU A 1 273 ? -17.186 -5.161 6.988 1 10.534 273 LEU D CA 1
ATOM 2123 C C . LEU A 1 273 ? -18.352 -4.687 7.854 1 11.067 273 LEU D C 1
ATOM 2124 O O . LEU A 1 273 ? -19.521 -4.894 7.501 1 12.485 273 LEU D O 1
ATOM 2129 N N . HIS A 1 274 ? -18.027 -4.016 8.961 1 11.136 274 HIS D N 1
ATOM 2130 C CA . HIS A 1 274 ? -19.027 -3.601 9.933 1 11.39 274 HIS D CA 1
ATOM 2131 C C . HIS A 1 274 ? -18.98 -2.068 10.021 1 10.334 274 HIS D C 1
ATOM 2132 O O . HIS A 1 274 ? -17.929 -1.516 10.328 1 11.215 274 HIS D O 1
ATOM 2139 N N . ILE A 1 275 ? -20.1 -1.416 9.668 1 11.167 275 ILE D N 1
ATOM 2140 C CA . ILE A 1 275 ? -20.181 0.038 9.645 1 11.382 275 ILE D CA 1
ATOM 2141 C C . ILE A 1 275 ? -21.045 0.501 10.805 1 11.348 275 ILE D C 1
ATOM 2142 O O . ILE A 1 275 ? -22.241 0.216 10.87 1 12.589 275 ILE D O 1
ATOM 2147 N N . PHE A 1 276 ? -20.421 1.285 11.694 1 11.887 276 PHE D N 1
ATOM 2148 C CA . PHE A 1 276 ? -21.165 2.061 12.694 1 11.588 276 PHE D CA 1
ATOM 2149 C C . PHE A 1 276 ? -21.546 3.387 12.052 1 11.758 276 PHE D C 1
ATOM 2150 O O . PHE A 1 276 ? -20.646 4.182 11.73 1 12.369 276 PHE D O 1
ATOM 2158 N N . GLU A 1 277 ? -22.862 3.564 11.823 1 11.969 277 GLU D N 1
ATOM 2159 C CA . GLU A 1 277 ? -23.409 4.759 11.186 1 12.634 277 GLU D CA 1
ATOM 2160 C C . GLU A 1 277 ? -23.704 5.778 12.291 1 12.782 277 GLU D C 1
ATOM 2161 O O . GLU A 1 277 ? -24.618 5.589 13.076 1 14.392 277 GLU D O 1
ATOM 2167 N N . ALA A 1 278 ? -22.882 6.823 12.394 1 12.921 278 ALA D N 1
ATOM 2168 C CA . ALA A 1 278 ? -23.009 7.77 13.502 1 14.518 278 ALA D CA 1
ATOM 2169 C C . ALA A 1 278 ? -24.437 8.303 13.565 1 15.801 278 ALA D C 1
ATOM 2170 O O . ALA A 1 278 ? -25.024 8.645 12.526 1 17.705 278 ALA D O 1
ATOM 2172 N N . ILE A 1 279 ? -24.979 8.385 14.782 1 17.514 279 ILE D N 1
ATOM 2173 C CA . ILE A 1 279 ? -26.384 8.723 15.047 1 19.683 279 ILE D CA 1
ATOM 2174 C C . ILE A 1 279 ? -26.67 10.169 14.621 1 18.215 279 ILE D C 1
ATOM 2175 O O . ILE A 1 279 ? -27.79 10.504 14.257 1 19.277 279 ILE D O 1
ATOM 2180 N N . ASP A 1 280 ? -25.653 11.032 14.647 1 18.102 280 ASP D N 1
ATOM 2181 C CA . ASP A 1 280 ? -25.842 12.442 14.364 1 19.387 280 ASP D CA 1
ATOM 2182 C C . ASP A 1 280 ? -25.405 12.769 12.936 1 20.461 280 ASP D C 1
ATOM 2183 O O . ASP A 1 280 ? -25.383 13.921 12.564 1 23.39 280 ASP D O 1
ATOM 2188 N N . ALA A 1 281 ? -25.086 11.758 12.129 1 23.051 281 ALA D N 1
ATOM 2189 C CA . ALA A 1 281 ? -24.555 12.048 10.807 1 28.876 281 ALA D CA 1
ATOM 2190 C C . ALA A 1 281 ? -25.513 12.939 10.023 1 28.62 281 ALA D C 1
ATOM 2191 O O . ALA A 1 281 ? -25.083 13.915 9.396 1 35.622 281 ALA D O 1
ATOM 2193 N N . ASP A 1 282 ? -26.817 12.635 10.059 1 29.261 282 ASP D N 1
ATOM 2194 C CA . ASP A 1 282 ? -27.711 13.373 9.178 1 31.23 282 ASP D CA 1
ATOM 2195 C C . ASP A 1 282 ? -27.786 14.827 9.637 1 32.534 282 ASP D C 1
ATOM 2196 O O . ASP A 1 282 ? -27.771 15.747 8.817 1 42.12 282 ASP D O 1
ATOM 2201 N N . ILE A 1 283 ? -27.847 15.045 10.948 1 27.53 283 ILE D N 1
ATOM 2202 C CA . ILE A 1 283 ? -28.129 16.389 11.426 1 29.166 283 ILE D CA 1
ATOM 2203 C C . ILE A 1 283 ? -26.859 17.24 11.473 1 29.409 283 ILE D C 1
ATOM 2204 O O . ILE A 1 283 ? -26.985 18.45 11.483 1 28.731 283 ILE D O 1
ATOM 2209 N N A ARG A 1 284 ? -25.68 16.581 11.517 0.5 33.937 284 ARG D N 1
ATOM 2210 N N B ARG A 1 284 ? -25.693 16.618 11.718 0.5 32.735 284 ARG D N 1
ATOM 2211 C CA A ARG A 1 284 ? -24.339 17.162 11.584 0.5 38.201 284 ARG D CA 1
ATOM 2212 C CA B ARG A 1 284 ? -24.428 17.336 11.653 0.5 35.117 284 ARG D CA 1
ATOM 2213 C C A ARG A 1 284 ? -23.773 17.332 10.178 0.5 37.334 284 ARG D C 1
ATOM 2214 C C B ARG A 1 284 ? -24.127 17.56 10.174 0.5 36.944 284 ARG D C 1
ATOM 2215 O O A ARG A 1 284 ? -23.782 16.397 9.384 0.5 38.919 284 ARG D O 1
ATOM 2216 O O B ARG A 1 284 ? -24.704 16.913 9.306 0.5 37.038 284 ARG D O 1
ATOM 2231 N N . HIS A 1 285 ? -23.272 18.539 9.889 0.5 38.005 285 HIS D N 1
ATOM 2232 C CA . HIS A 1 285 ? -23.021 18.936 8.509 0.5 39.866 285 HIS D CA 1
ATOM 2233 C C . HIS A 1 285 ? -24.375 19.217 7.833 0.5 38.871 285 HIS D C 1
ATOM 2234 O O . HIS A 1 285 ? -25.406 19.432 8.506 0.5 36.894 285 HIS D O 1
ATOM 2241 N N . GLY A 1 286 ? -24.346 19.262 6.491 0.5 35.327 286 GLY D N 1
ATOM 2242 C CA . GLY A 1 286 ? -25.556 19.221 5.683 0.5 36.226 286 GLY D CA 1
ATOM 2243 C C . GLY A 1 286 ? -25.752 17.839 5.048 0.5 36.031 286 GLY D C 1
ATOM 2244 O O . GLY A 1 286 ? -25.44 17.633 3.881 0.5 38.318 286 GLY D O 1
ATOM 2245 N N . GLY A 1 287 ? -26.27 16.9 5.849 0.5 30.667 287 GLY D N 1
ATOM 2246 C CA . GLY A 1 287 ? -26.732 15.6 5.392 0.5 26.159 287 GLY D CA 1
ATOM 2247 C C . GLY A 1 287 ? -25.61 14.582 5.514 0.5 27.787 287 GLY D C 1
ATOM 2248 O O . GLY A 1 287 ? -24.513 14.928 5.96 0.5 29.951 287 GLY D O 1
ATOM 2249 N N . THR A 1 288 ? -25.912 13.328 5.157 0.5 28.043 288 THR D N 1
ATOM 2250 C CA . THR A 1 288 ? -24.93 12.253 5.211 0.5 28.297 288 THR D CA 1
ATOM 2251 C C . THR A 1 288 ? -24.023 12.304 3.977 0.5 28.587 288 THR D C 1
ATOM 2252 O O . THR A 1 288 ? -24.447 12.236 2.823 0.5 28.356 288 THR D O 1
ATOM 2256 N N . VAL A 1 289 ? -22.733 12.455 4.243 1 30.628 289 VAL D N 1
ATOM 2257 C CA . VAL A 1 289 ? -21.798 12.694 3.161 1 28.209 289 VAL D CA 1
ATOM 2258 C C . VAL A 1 289 ? -21.273 11.345 2.689 1 22.533 289 VAL D C 1
ATOM 2259 O O . VAL A 1 289 ? -20.674 11.28 1.619 1 25.341 289 VAL D O 1
ATOM 2263 N N . VAL A 1 290 ? -21.472 10.282 3.494 1 22.486 290 VAL D N 1
ATOM 2264 C CA . VAL A 1 290 ? -21.005 8.942 3.154 1 20.241 290 VAL D CA 1
ATOM 2265 C C . VAL A 1 290 ? -22.2 8.01 3.22 1 18.985 290 VAL D C 1
ATOM 2266 O O . VAL A 1 290 ? -22.4 7.334 4.229 1 19.696 290 VAL D O 1
ATOM 2270 N N . PRO A 1 291 ? -23.006 7.857 2.16 1 17.256 291 PRO D N 1
ATOM 2271 C CA . PRO A 1 291 ? -24.094 6.892 2.222 1 18.029 291 PRO D CA 1
ATOM 2272 C C . PRO A 1 291 ? -23.531 5.479 2.369 1 16.235 291 PRO D C 1
ATOM 2273 O O . PRO A 1 291 ? -22.571 5.134 1.679 1 16.491 291 PRO D O 1
ATOM 2277 N N . THR A 1 292 ? -24.067 4.688 3.299 1 16.106 292 THR D N 1
ATOM 2278 C CA . THR A 1 292 ? -23.593 3.326 3.44 1 14.648 292 THR D CA 1
ATOM 2279 C C . THR A 1 292 ? -23.706 2.56 2.117 1 14.691 292 THR D C 1
ATOM 2280 O O . THR A 1 292 ? -22.871 1.677 1.858 1 15.763 292 THR D O 1
ATOM 2284 N N . SER A 1 293 ? -24.69 2.893 1.26 1 16.005 293 SER D N 1
ATOM 2285 C CA . SER A 1 293 ? -24.782 2.229 -0.051 1 17.062 293 SER D CA 1
ATOM 2286 C C . SER A 1 293 ? -23.481 2.362 -0.855 1 16.349 293 SER D C 1
ATOM 2287 O O . SER A 1 293 ? -23.162 1.469 -1.656 1 17.148 293 SER D O 1
ATOM 2290 N N . HIS A 1 294 ? -22.736 3.469 -0.707 1 16.432 294 HIS D N 1
ATOM 2291 C CA . HIS A 1 294 ? -21.45 3.625 -1.389 1 16.576 294 HIS D CA 1
ATOM 2292 C C . HIS A 1 294 ? -20.491 2.503 -0.96 1 15.949 294 HIS D C 1
ATOM 2293 O O . HIS A 1 294 ? -19.732 1.952 -1.746 1 16.511 294 HIS D O 1
ATOM 2300 N N . LEU A 1 295 ? -20.482 2.218 0.339 1 14.511 295 LEU D N 1
ATOM 2301 C CA . LEU A 1 295 ? -19.574 1.208 0.882 1 14.251 295 LEU D CA 1
ATOM 2302 C C . LEU A 1 295 ? -20.092 -0.188 0.544 1 13.631 295 LEU D C 1
ATOM 2303 O O . LEU A 1 295 ? -19.282 -1.065 0.259 1 14.594 295 LEU D O 1
ATOM 2308 N N . ARG A 1 296 ? -21.428 -0.365 0.572 1 14.817 296 ARG D N 1
ATOM 2309 C CA . ARG A 1 296 ? -22.036 -1.628 0.205 1 15.428 296 ARG D CA 1
ATOM 2310 C C . ARG A 1 296 ? -21.597 -2.015 -1.212 1 15.019 296 ARG D C 1
ATOM 2311 O O . ARG A 1 296 ? -21.364 -3.19 -1.485 1 17.039 296 ARG D O 1
ATOM 2319 N N . ASP A 1 297 ? -21.553 -1.042 -2.143 1 14.863 297 ASP D N 1
ATOM 2320 C CA . ASP A 1 297 ? -21.219 -1.323 -3.53 1 15.314 297 ASP D CA 1
ATOM 2321 C C . ASP A 1 297 ? -19.728 -1.635 -3.639 1 15.473 297 ASP D C 1
ATOM 2322 O O . ASP A 1 297 ? -19.372 -2.473 -4.476 1 18.044 297 ASP D O 1
ATOM 2327 N N A ARG A 1 298 ? -18.9 -1.001 -2.779 0.5 13.958 298 ARG D N 1
ATOM 2328 N N B ARG A 1 298 ? -18.879 -1.024 -2.783 0.5 14.446 298 ARG D N 1
ATOM 2329 C CA A ARG A 1 298 ? -17.451 -1.082 -2.899 0.5 13.896 298 ARG D CA 1
ATOM 2330 C CA B ARG A 1 298 ? -17.438 -1.132 -2.983 0.5 14.682 298 ARG D CA 1
ATOM 2331 C C A ARG A 1 298 ? -16.933 -2.392 -2.305 0.5 13.308 298 ARG D C 1
ATOM 2332 C C B ARG A 1 298 ? -16.834 -2.317 -2.222 0.5 14.268 298 ARG D C 1
ATOM 2333 O O A ARG A 1 298 ? -15.963 -2.947 -2.801 0.5 14.345 298 ARG D O 1
ATOM 2334 O O B ARG A 1 298 ? -15.709 -2.703 -2.517 0.5 14.354 298 ARG D O 1
ATOM 2349 N N . PHE A 1 299 ? -17.513 -2.82 -1.181 1 13.68 299 PHE D N 1
ATOM 2350 C CA . PHE A 1 299 ? -17.056 -4.008 -0.46 1 12.749 299 PHE D CA 1
ATOM 2351 C C . PHE A 1 299 ? -17.873 -5.192 -0.981 1 12.395 299 PHE D C 1
ATOM 2352 O O . PHE A 1 299 ? -19.108 -5.152 -0.972 1 13.779 299 PHE D O 1
ATOM 2360 N N . THR A 1 300 ? -17.179 -6.256 -1.42 1 13.302 300 THR D N 1
ATOM 2361 C CA . THR A 1 300 ? -17.861 -7.334 -2.156 1 14.364 300 THR D CA 1
ATOM 2362 C C . THR A 1 300 ? -18.366 -8.433 -1.2 1 15.406 300 THR D C 1
ATOM 2363 O O . THR A 1 300 ? -18.983 -9.39 -1.679 1 18.372 300 THR D O 1
ATOM 2367 N N . GLY A 1 301 ? -18.185 -8.299 0.12 1 14.722 301 GLY D N 1
ATOM 2368 C CA . GLY A 1 301 ? -18.546 -9.349 1.068 1 15.144 301 GLY D CA 1
ATOM 2369 C C . GLY A 1 301 ? -19.707 -8.91 1.957 1 14.247 301 GLY D C 1
ATOM 2370 O O . GLY A 1 301 ? -20.457 -7.971 1.648 1 14.461 301 GLY D O 1
ATOM 2371 N N . THR A 1 302 ? -19.833 -9.603 3.097 1 13.463 302 THR D N 1
ATOM 2372 C CA . THR A 1 302 ? -20.916 -9.369 4.037 1 13.318 302 THR D CA 1
ATOM 2373 C C . THR A 1 302 ? -20.778 -7.984 4.667 1 11.379 302 THR D C 1
ATOM 2374 O O . THR A 1 302 ? -19.683 -7.592 5.058 1 12.412 302 THR D O 1
ATOM 2378 N N . LEU A 1 303 ? -21.923 -7.279 4.79 1 12.532 303 LEU D N 1
ATOM 2379 C CA . LEU A 1 303 ? -21.932 -5.977 5.444 1 12.655 303 LEU D CA 1
ATOM 2380 C C . LEU A 1 303 ? -22.818 -6.045 6.674 1 12.798 303 LEU D C 1
ATOM 2381 O O . LEU A 1 303 ? -23.97 -6.504 6.596 1 13.364 303 LEU D O 1
ATOM 2386 N N . ILE A 1 304 ? -22.235 -5.601 7.804 1 11.757 304 ILE D N 1
ATOM 2387 C CA . ILE A 1 304 ? -22.99 -5.406 9.048 1 11.685 304 ILE D CA 1
ATOM 2388 C C . ILE A 1 304 ? -23.203 -3.895 9.184 1 11.019 304 ILE D C 1
ATOM 2389 O O . ILE A 1 304 ? -22.245 -3.117 9.049 1 12.055 304 ILE D O 1
ATOM 2394 N N . VAL A 1 305 ? -24.45 -3.487 9.432 1 11.69 305 VAL D N 1
ATOM 2395 C CA . VAL A 1 305 ? -24.724 -2.082 9.718 1 12.504 305 VAL D CA 1
ATOM 2396 C C . VAL A 1 305 ? -25.187 -1.927 11.161 1 11.926 305 VAL D C 1
ATOM 2397 O O . VAL A 1 305 ? -25.674 -2.881 11.78 1 13.227 305 VAL D O 1
ATOM 2401 N N . ASN A 1 306 ? -25.017 -0.702 11.68 1 12.623 306 ASN D N 1
ATOM 2402 C CA . ASN A 1 306 ? -25.289 -0.461 13.094 1 12.739 306 ASN D CA 1
ATOM 2403 C C . ASN A 1 306 ? -25.541 1.032 13.288 1 13.265 306 ASN D C 1
ATOM 2404 O O . ASN A 1 306 ? -24.956 1.879 12.602 1 13.454 306 ASN D O 1
ATOM 2409 N N . GLY A 1 307 ? -26.339 1.363 14.323 1 13.47 307 GLY D N 1
ATOM 2410 C CA . GLY A 1 307 ? -26.501 2.737 14.77 1 14.532 307 GLY D CA 1
ATOM 2411 C C . GLY A 1 307 ? -27.989 3.073 14.798 1 15.441 307 GLY D C 1
ATOM 2412 O O . GLY A 1 307 ? -28.558 3.419 13.766 1 18.125 307 GLY D O 1
ATOM 2413 N N . GLY A 1 308 ? -28.623 2.951 15.982 1 15.611 308 GLY D N 1
ATOM 2414 C CA . GLY A 1 308 ? -30.025 3.35 16.094 1 16.419 308 GLY D CA 1
ATOM 2415 C C . GLY A 1 308 ? -31.02 2.397 15.429 1 17.052 308 GLY D C 1
ATOM 2416 O O . GLY A 1 308 ? -32.156 2.796 15.17 1 20.158 308 GLY D O 1
ATOM 2417 N N . TYR A 1 309 ? -30.634 1.137 15.118 1 16.945 309 TYR D N 1
ATOM 2418 C CA . TYR A 1 309 ? -31.57 0.242 14.437 1 17.527 309 TYR D CA 1
ATOM 2419 C C . TYR A 1 309 ? -32.71 -0.202 15.359 1 18.502 309 TYR D C 1
ATOM 2420 O O . TYR A 1 309 ? -32.589 -0.267 16.589 1 19.005 309 TYR D O 1
ATOM 2429 N N . THR A 1 310 ? -33.815 -0.591 14.719 1 22.852 310 THR D N 1
ATOM 2430 C CA . THR A 1 310 ? -34.997 -1.163 15.354 1 22.564 310 THR D CA 1
ATOM 2431 C C . THR A 1 310 ? -35.408 -2.384 14.526 1 22.501 310 THR D C 1
ATOM 2432 O O . THR A 1 310 ? -34.805 -2.641 13.472 1 24.13 310 THR D O 1
ATOM 2436 N N . ARG A 1 311 ? -36.459 -3.104 14.947 1 23.668 311 ARG D N 1
ATOM 2437 C CA . ARG A 1 311 ? -37.004 -4.204 14.158 1 24.118 311 ARG D CA 1
ATOM 2438 C C . ARG A 1 311 ? -37.321 -3.728 12.735 1 22.001 311 ARG D C 1
ATOM 2439 O O . ARG A 1 311 ? -36.928 -4.363 11.754 1 23.968 311 ARG D O 1
ATOM 2447 N N A GLU A 1 312 ? -37.984 -2.577 12.633 0.5 22.791 312 GLU D N 1
ATOM 2448 N N B GLU A 1 312 ? -38.082 -2.625 12.651 0.5 21.722 312 GLU D N 1
ATOM 2449 C CA A GLU A 1 312 ? -38.517 -2.117 11.36 0.5 23.832 312 GLU D CA 1
ATOM 2450 C CA B GLU A 1 312 ? -38.519 -2.005 11.403 0.5 22.765 312 GLU D CA 1
ATOM 2451 C C A GLU A 1 312 ? -37.392 -1.599 10.46 0.5 22.862 312 GLU D C 1
ATOM 2452 C C B GLU A 1 312 ? -37.296 -1.759 10.53 0.5 21.693 312 GLU D C 1
ATOM 2453 O O A GLU A 1 312 ? -37.444 -1.802 9.245 0.5 21.214 312 GLU D O 1
ATOM 2454 O O B GLU A 1 312 ? -37.19 -2.297 9.423 0.5 20.583 312 GLU D O 1
ATOM 2465 N N . LYS A 1 313 ? -36.396 -0.908 11.046 1 23.111 313 LYS D N 1
ATOM 2466 C CA . LYS A 1 313 ? -35.268 -0.421 10.261 1 22.86 313 LYS D CA 1
ATOM 2467 C C . LYS A 1 313 ? -34.381 -1.595 9.84 1 21.132 313 LYS D C 1
ATOM 2468 O O . LYS A 1 313 ? -33.865 -1.652 8.723 1 20.081 313 LYS D O 1
ATOM 2474 N N . GLY A 1 314 ? -34.182 -2.546 10.757 1 21.162 314 GLY D N 1
ATOM 2475 C CA . GLY A 1 314 ? -33.353 -3.692 10.435 1 19.561 314 GLY D CA 1
ATOM 2476 C C . GLY A 1 314 ? -33.973 -4.575 9.352 1 18.891 314 GLY D C 1
ATOM 2477 O O . GLY A 1 314 ? -33.292 -5.023 8.435 1 19.396 314 GLY D O 1
ATOM 2478 N N . ASP A 1 315 ? -35.271 -4.858 9.481 1 19.491 315 ASP D N 1
ATOM 2479 C CA . ASP A 1 315 ? -35.945 -5.628 8.461 1 21.076 315 ASP D CA 1
ATOM 2480 C C . ASP A 1 315 ? -35.834 -4.919 7.116 1 20.41 315 ASP D C 1
ATOM 2481 O O . ASP A 1 315 ? -35.626 -5.577 6.086 1 22.967 315 ASP D O 1
ATOM 2486 N N . THR A 1 316 ? -35.971 -3.581 7.117 1 21.521 316 THR D N 1
ATOM 2487 C CA . THR A 1 316 ? -35.93 -2.863 5.843 1 20.788 316 THR D CA 1
ATOM 2488 C C . THR A 1 316 ? -34.567 -3.064 5.157 1 19.643 316 THR D C 1
ATOM 2489 O O . THR A 1 316 ? -34.503 -3.325 3.947 1 20.387 316 THR D O 1
ATOM 2493 N N . VAL A 1 317 ? -33.457 -2.87 5.89 1 19.549 317 VAL D N 1
ATOM 2494 C CA . VAL A 1 317 ? -32.146 -2.921 5.238 1 20.528 317 VAL D CA 1
ATOM 2495 C C . VAL A 1 317 ? -31.849 -4.34 4.753 1 20.22 317 VAL D C 1
ATOM 2496 O O . VAL A 1 317 ? -31.139 -4.517 3.749 1 22.111 317 VAL D O 1
ATOM 2500 N N A ILE A 1 318 ? -32.354 -5.36 5.46 0.5 20.678 318 ILE D N 1
ATOM 2501 N N B ILE A 1 318 ? -32.311 -5.338 5.523 0.5 20.125 318 ILE D N 1
ATOM 2502 C CA A ILE A 1 318 ? -32.092 -6.719 4.996 0.5 21.481 318 ILE D CA 1
ATOM 2503 C CA B ILE A 1 318 ? -32.161 -6.728 5.108 0.5 21.155 318 ILE D CA 1
ATOM 2504 C C A ILE A 1 318 ? -32.96 -7.053 3.78 0.5 20.78 318 ILE D C 1
ATOM 2505 C C B ILE A 1 318 ? -32.924 -6.94 3.793 0.5 21.657 318 ILE D C 1
ATOM 2506 O O A ILE A 1 318 ? -32.482 -7.679 2.83 0.5 20.156 318 ILE D O 1
ATOM 2507 O O B ILE A 1 318 ? -32.332 -7.31 2.772 0.5 22.948 318 ILE D O 1
ATOM 2516 N N . ALA A 1 319 ? -34.224 -6.605 3.799 1 22.475 319 ALA D N 1
ATOM 2517 C CA . ALA A 1 319 ? -35.093 -6.893 2.664 1 22.975 319 ALA D CA 1
ATOM 2518 C C . ALA A 1 319 ? -34.601 -6.254 1.364 1 23.138 319 ALA D C 1
ATOM 2519 O O . ALA A 1 319 ? -34.755 -6.812 0.254 1 26.029 319 ALA D O 1
ATOM 2521 N N A ASN A 1 320 ? -33.984 -5.074 1.448 0.5 22.682 320 ASN D N 1
ATOM 2522 N N B ASN A 1 320 ? -34.053 -5.037 1.513 0.5 23.538 320 ASN D N 1
ATOM 2523 C CA A ASN A 1 320 ? -33.67 -4.405 0.191 0.5 22.518 320 ASN D CA 1
ATOM 2524 C CA B ASN A 1 320 ? -33.551 -4.256 0.389 0.5 24.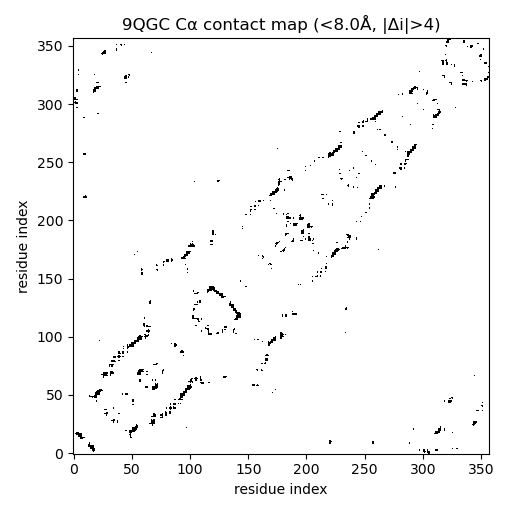81 320 ASN D CA 1
ATOM 2525 C C A ASN A 1 320 ? -32.185 -4.514 -0.138 0.5 23.076 320 ASN D C 1
ATOM 2526 C C B ASN A 1 320 ? -32.159 -4.757 -0.001 0.5 24.125 320 ASN D C 1
ATOM 2527 O O A ASN A 1 320 ? -31.661 -3.711 -0.907 0.5 23.264 320 ASN D O 1
ATOM 2528 O O B ASN A 1 320 ? -31.659 -4.415 -1.072 0.5 21.97 320 ASN D O 1
ATOM 2537 N N A LYS A 1 321 ? -31.532 -5.524 0.443 0.5 20.815 321 LYS D N 1
ATOM 2538 N N B LYS A 1 321 ? -31.548 -5.591 0.853 0.5 23.752 321 LYS D N 1
ATOM 2539 C CA A LYS A 1 321 ? -30.166 -5.903 0.11 0.5 19.885 321 LYS D CA 1
ATOM 2540 C CA B LYS A 1 321 ? -30.213 -6.108 0.573 0.5 22.736 321 LYS D CA 1
ATOM 2541 C C A LYS A 1 321 ? -29.151 -4.817 0.485 0.5 18.399 321 LYS D C 1
ATOM 2542 C C B LYS A 1 321 ? -29.147 -5.018 0.749 0.5 20.102 321 LYS D C 1
ATOM 2543 O O A LYS A 1 321 ? -28.022 -4.827 -0.011 0.5 18.199 321 LYS D O 1
ATOM 2544 O O B LYS A 1 321 ? -28.002 -5.187 0.323 0.5 20.305 321 LYS D O 1
ATOM 2555 N N . ALA A 1 322 ? -29.533 -3.901 1.381 1 18.575 322 ALA D N 1
ATOM 2556 C CA . ALA A 1 322 ? -28.604 -2.851 1.77 1 17.577 322 ALA D CA 1
ATOM 2557 C C . ALA A 1 322 ? -27.55 -3.346 2.77 1 16.049 322 ALA D C 1
ATOM 2558 O O . ALA A 1 322 ? -26.46 -2.761 2.867 1 18.08 322 ALA D O 1
ATOM 2560 N N . ALA A 1 323 ? -27.869 -4.387 3.555 1 15.485 323 ALA D N 1
ATOM 2561 C CA . ALA A 1 323 ? -26.9 -4.957 4.48 1 15.081 323 ALA D CA 1
ATOM 2562 C C . ALA A 1 323 ? -27.306 -6.419 4.658 1 14.764 323 ALA D C 1
ATOM 2563 O O . ALA A 1 323 ? -28.455 -6.782 4.368 1 16.937 323 ALA D O 1
ATOM 2565 N N . ASP A 1 324 ? -26.371 -7.221 5.176 1 15.235 324 ASP D N 1
ATOM 2566 C CA . ASP A 1 324 ? -26.67 -8.611 5.48 1 15.015 324 ASP D CA 1
ATOM 2567 C C . ASP A 1 324 ? -26.971 -8.868 6.951 1 14.089 324 ASP D C 1
ATOM 2568 O O . ASP A 1 324 ? -27.738 -9.795 7.251 1 15.678 324 ASP D O 1
ATOM 2573 N N . LEU A 1 325 ? -26.375 -8.056 7.843 1 13.093 325 LEU D N 1
ATOM 2574 C CA . LEU A 1 325 ? -26.479 -8.275 9.29 1 12.387 325 LEU D CA 1
ATOM 2575 C C . LEU A 1 325 ? -26.712 -6.902 9.906 1 13.294 325 LEU D C 1
ATOM 2576 O O . LEU A 1 325 ? -26.223 -5.892 9.375 1 13.318 325 LEU D O 1
ATOM 2581 N N . VAL A 1 326 ? -27.404 -6.884 11.049 1 13.542 326 VAL D N 1
ATOM 2582 C CA . VAL A 1 326 ? -27.655 -5.628 11.74 1 13.362 326 VAL D CA 1
ATOM 2583 C C . VAL A 1 326 ? -27.237 -5.807 13.197 1 12.785 326 VAL D C 1
ATOM 2584 O O . VAL A 1 326 ? -27.697 -6.736 13.873 1 13.707 326 VAL D O 1
ATOM 2588 N N . ALA A 1 327 ? -26.291 -4.962 13.612 1 12.039 327 ALA D N 1
ATOM 2589 C CA . ALA A 1 327 ? -25.82 -5.004 14.991 1 11.69 327 ALA D CA 1
ATOM 2590 C C . ALA A 1 327 ? -26.541 -3.984 15.869 1 12.994 327 ALA D C 1
ATOM 2591 O O . ALA A 1 327 ? -26.764 -2.831 15.472 1 12.825 327 ALA D O 1
ATOM 2593 N N . PHE A 1 328 ? -26.867 -4.445 17.082 1 13.137 328 PHE D N 1
ATOM 2594 C CA . PHE A 1 328 ? -27.529 -3.604 18.083 1 12.534 328 PHE D CA 1
ATOM 2595 C C . PHE A 1 328 ? -26.595 -3.503 19.277 1 12.345 328 PHE D C 1
ATOM 2596 O O . PHE A 1 328 ? -26.084 -4.531 19.758 1 12.603 328 PHE D O 1
ATOM 2604 N N . GLY A 1 329 ? -26.379 -2.273 19.744 1 12.324 329 GLY D N 1
ATOM 2605 C CA . GLY A 1 329 ? -25.572 -2.059 20.947 1 13.369 329 GLY D CA 1
ATOM 2606 C C . GLY A 1 329 ? -26.463 -1.844 22.156 1 13.235 329 GLY D C 1
ATOM 2607 O O . GLY A 1 329 ? -26.645 -2.752 22.965 1 13.004 329 GLY D O 1
ATOM 2608 N N . THR A 1 330 ? -26.992 -0.62 22.278 1 12.682 330 THR D N 1
ATOM 2609 C CA . THR A 1 330 ? -27.724 -0.214 23.487 1 13.787 330 THR D CA 1
ATOM 2610 C C . THR A 1 330 ? -28.832 -1.233 23.824 1 13.685 330 THR D C 1
ATOM 2611 O O . THR A 1 330 ? -28.994 -1.622 24.973 1 15.02 330 THR D O 1
ATOM 2615 N N . LEU A 1 331 ? -29.585 -1.709 22.829 1 14.009 331 LEU D N 1
ATOM 2616 C CA . LEU A 1 331 ? -30.697 -2.599 23.127 1 14.296 331 LEU D CA 1
ATOM 2617 C C . LEU A 1 331 ? -30.213 -3.943 23.673 1 14.061 331 LEU D C 1
ATOM 2618 O O . LEU A 1 331 ? -30.952 -4.572 24.416 1 15.134 331 LEU D O 1
ATOM 2623 N N . PHE A 1 332 ? -29.019 -4.413 23.266 1 13.304 332 PHE D N 1
ATOM 2624 C CA . PHE A 1 332 ? -28.47 -5.643 23.836 1 14.027 332 PHE D CA 1
ATOM 2625 C C . PHE A 1 332 ? -27.967 -5.429 25.271 1 13.29 332 PHE D C 1
ATOM 2626 O O . PHE A 1 332 ? -27.899 -6.408 26.018 1 15.008 332 PHE D O 1
ATOM 2634 N N . ILE A 1 333 ? -27.622 -4.191 25.689 1 13.131 333 ILE D N 1
ATOM 2635 C CA . ILE A 1 333 ? -27.282 -3.984 27.093 1 12.924 333 ILE D CA 1
ATOM 2636 C C . ILE A 1 333 ? -28.486 -4.392 27.931 1 13.754 333 ILE D C 1
ATOM 2637 O O . ILE A 1 333 ? -28.37 -5.164 28.889 1 14.056 333 ILE D O 1
ATOM 2642 N N . SER A 1 334 ? -29.648 -3.886 27.543 1 14.117 334 SER D N 1
ATOM 2643 C CA . SER A 1 334 ? -30.823 -3.987 28.408 1 15.489 334 SER D CA 1
ATOM 2644 C C . SER A 1 334 ? -31.703 -5.188 28.093 1 14.896 334 SER D C 1
ATOM 2645 O O . SER A 1 334 ? -32.604 -5.459 28.887 1 15.917 334 SER D O 1
ATOM 2648 N N . ASN A 1 335 ? -31.513 -5.853 26.934 1 15.193 335 ASN D N 1
ATOM 2649 C CA . ASN A 1 335 ? -32.401 -6.942 26.54 1 15.283 335 ASN D CA 1
ATOM 2650 C C . ASN A 1 335 ? -31.55 -8.155 26.193 1 14.152 335 ASN D C 1
ATOM 2651 O O . ASN A 1 335 ? -31.101 -8.324 25.046 1 14.27 335 ASN D O 1
ATOM 2656 N N . PRO A 1 336 ? -31.302 -9.087 27.142 1 14.205 336 PRO D N 1
ATOM 2657 C CA . PRO A 1 336 ? -30.424 -10.211 26.851 1 14.296 336 PRO D CA 1
ATOM 2658 C C . PRO A 1 336 ? -30.987 -11.102 25.752 1 14.603 336 PRO D C 1
ATOM 2659 O O . PRO A 1 336 ? -30.254 -11.616 24.922 1 14.603 336 PRO D O 1
ATOM 2663 N N . ASP A 1 337 ? -32.319 -11.221 25.747 1 15.075 337 ASP D N 1
ATOM 2664 C CA . ASP A 1 337 ? -33.083 -11.955 24.753 1 15.778 337 ASP D CA 1
ATOM 2665 C C . ASP A 1 337 ? -33.646 -11.009 23.68 1 15.467 337 ASP D C 1
ATOM 2666 O O . ASP A 1 337 ? -34.787 -11.155 23.247 1 17.224 337 ASP D O 1
ATOM 2671 N N . LEU A 1 338 ? -32.849 -10.04 23.243 1 15.519 338 LEU D N 1
ATOM 2672 C CA . LEU A 1 338 ? -33.298 -9.1 22.224 1 15.112 338 LEU D CA 1
ATOM 2673 C C . LEU A 1 338 ? -33.865 -9.844 20.993 1 15.566 338 LEU D C 1
ATOM 2674 O O . LEU A 1 338 ? -34.907 -9.443 20.489 1 16.051 338 LEU D O 1
ATOM 2679 N N . PRO A 1 339 ? -33.234 -10.912 20.439 1 15.379 339 PRO D N 1
ATOM 2680 C CA . PRO A 1 339 ? -33.82 -11.533 19.244 1 16.3 339 PRO D CA 1
ATOM 2681 C C . PRO A 1 339 ? -35.269 -11.998 19.469 1 17.342 339 PRO D C 1
ATOM 2682 O O . PRO A 1 339 ? -36.162 -11.678 18.678 1 18.45 339 PRO D O 1
ATOM 2686 N N . GLU A 1 340 ? -35.518 -12.697 20.605 1 16.343 340 GLU D N 1
ATOM 2687 C CA . GLU A 1 340 ? -36.863 -13.183 20.899 1 18.945 340 GLU D CA 1
ATOM 2688 C C . GLU A 1 340 ? -37.843 -12.014 21.01 1 18.465 340 GLU D C 1
ATOM 2689 O O . GLU A 1 340 ? -38.978 -12.062 20.521 1 20.207 340 GLU D O 1
ATOM 2695 N N . ARG A 1 341 ? -37.419 -10.964 21.704 1 17.083 341 ARG D N 1
ATOM 2696 C CA . ARG A 1 341 ? -38.277 -9.809 21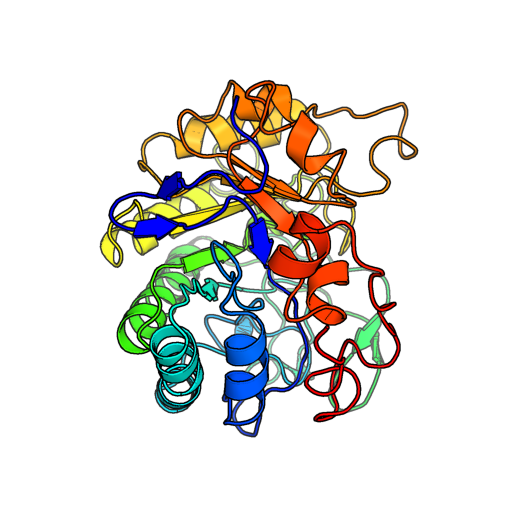.915 1 18.936 341 ARG D CA 1
ATOM 2697 C C . ARG A 1 341 ? -38.599 -9.137 20.59 1 19.01 341 ARG D C 1
ATOM 2698 O O . ARG A 1 341 ? -39.738 -8.739 20.374 1 20.717 341 ARG D O 1
ATOM 2706 N N . LEU A 1 342 ? -37.601 -8.984 19.724 1 18.693 342 LEU D N 1
ATOM 2707 C CA . LEU A 1 342 ? -37.875 -8.387 18.421 1 18.272 342 LEU D CA 1
ATOM 2708 C C . LEU A 1 342 ? -38.812 -9.29 17.619 1 19.996 342 LEU D C 1
ATOM 2709 O O . LEU A 1 342 ? -39.699 -8.806 16.9 1 22.383 342 LEU D O 1
ATOM 2714 N N . GLU A 1 343 ? -38.633 -10.613 17.758 1 18.893 343 GLU D N 1
ATOM 2715 C CA . GLU A 1 343 ? -39.392 -11.516 16.904 1 19.829 343 GLU D CA 1
ATOM 2716 C C . GLU A 1 343 ? -40.885 -11.432 17.195 1 21.599 343 GLU D C 1
ATOM 2717 O O . GLU A 1 343 ? -41.681 -11.546 16.261 1 25.054 343 GLU D O 1
ATOM 2723 N N . VAL A 1 344 ? -41.248 -11.263 18.478 1 21.094 344 VAL D N 1
ATOM 2724 C CA . VAL A 1 344 ? -42.658 -11.33 18.834 1 22.826 344 VAL D CA 1
ATOM 2725 C C . VAL A 1 344 ? -43.2 -9.931 19.174 1 23.208 344 VAL D C 1
ATOM 2726 O O . VAL A 1 344 ? -44.303 -9.819 19.69 1 25.107 344 VAL D O 1
ATOM 2730 N N . ASN A 1 345 ? -42.424 -8.867 18.886 1 22.805 345 ASN D N 1
ATOM 2731 C CA . ASN A 1 345 ? -42.805 -7.485 19.171 1 23.353 345 ASN D CA 1
ATOM 2732 C C . ASN A 1 345 ? -43.127 -7.295 20.652 1 22.003 345 ASN D C 1
ATOM 2733 O O . ASN A 1 345 ? -44.09 -6.609 20.99 1 24.139 345 ASN D O 1
ATOM 2738 N N . ALA A 1 346 ? -42.328 -7.909 21.509 1 21.296 346 ALA D N 1
ATOM 2739 C CA . ALA A 1 346 ? -42.436 -7.712 22.943 1 20.173 346 ALA D CA 1
ATOM 2740 C C . ALA A 1 346 ? -42.021 -6.295 23.331 1 21.338 346 ALA D C 1
ATOM 2741 O O . ALA A 1 346 ? -41.249 -5.632 22.631 1 22.567 346 ALA D O 1
ATOM 2743 N N . PRO A 1 347 ? -42.397 -5.861 24.554 1 22.273 347 PRO D N 1
ATOM 2744 C CA . PRO A 1 347 ? -41.794 -4.677 25.146 1 21.87 347 PRO D CA 1
ATOM 2745 C C . PRO A 1 347 ? -40.282 -4.837 25.265 1 21.432 347 PRO D C 1
ATOM 2746 O O . PRO A 1 347 ? -39.788 -5.962 25.339 1 22.935 347 PRO D O 1
ATOM 2750 N N . LEU A 1 348 ? -39.551 -3.716 25.244 1 21.675 348 LEU D N 1
ATOM 2751 C CA . LEU A 1 348 ? -38.103 -3.757 25.36 1 19.955 348 LEU D CA 1
ATOM 2752 C C . LEU A 1 348 ? -37.723 -3.054 26.657 1 22.417 348 LEU D C 1
ATOM 2753 O O . LEU A 1 348 ? -38.294 -2.002 26.982 1 24.961 348 LEU D O 1
ATOM 2758 N N . ASN A 1 349 ? -36.788 -3.651 27.406 1 20.193 349 ASN D N 1
ATOM 2759 C CA . ASN A 1 349 ? -36.323 -3.033 28.634 1 20.588 349 ASN D CA 1
ATOM 2760 C C . ASN A 1 349 ? -35.508 -1.798 28.23 1 21.098 349 ASN D C 1
ATOM 2761 O O . ASN A 1 349 ? -34.773 -1.807 27.213 1 21.137 349 ASN D O 1
ATOM 2766 N N . GLN A 1 350 ? -35.554 -0.783 29.095 1 22.969 350 GLN D N 1
ATOM 2767 C CA . GLN A 1 350 ? -34.817 0.457 28.876 1 23.505 350 GLN D CA 1
ATOM 2768 C C . GLN A 1 350 ? -33.422 0.377 29.497 1 20.85 350 GLN D C 1
ATOM 2769 O O . GLN A 1 350 ? -33.26 0.043 30.671 1 24.021 350 GLN D O 1
ATOM 2775 N N . ALA A 1 351 ? -32.403 0.718 28.709 1 20.582 351 ALA D N 1
ATOM 2776 C CA . ALA A 1 351 ? -31.029 0.721 29.191 1 21.775 351 ALA D CA 1
ATOM 2777 C C . ALA A 1 351 ? -30.816 1.872 30.178 1 22.764 351 ALA D C 1
ATOM 2778 O O . ALA A 1 351 ? -31.336 2.979 29.972 1 26.78 351 ALA D O 1
ATOM 2780 N N . ASP A 1 352 ? -30.041 1.594 31.242 1 19.96 352 ASP D N 1
ATOM 2781 C CA . ASP A 1 352 ? -29.671 2.579 32.249 1 20.502 352 ASP D CA 1
ATOM 2782 C C . ASP A 1 352 ? -28.213 2.988 32.064 1 19.59 352 ASP D C 1
ATOM 2783 O O . ASP A 1 352 ? -27.302 2.25 32.455 1 19.621 352 ASP D O 1
ATOM 2788 N N . PRO A 1 353 ? -27.934 4.177 31.483 1 19.957 353 PRO D N 1
ATOM 2789 C CA . PRO A 1 353 ? -26.552 4.558 31.214 1 19.685 353 PRO D CA 1
ATOM 2790 C C . PRO A 1 353 ? -25.659 4.622 32.443 1 19.107 353 PRO D C 1
ATOM 2791 O O . PRO A 1 353 ? -24.444 4.561 32.313 1 19.794 353 PRO D O 1
ATOM 2795 N N . THR A 1 354 ? -26.235 4.801 33.642 1 19.417 354 THR D N 1
ATOM 2796 C CA . THR A 1 354 ? -25.391 5.001 34.806 1 20.546 354 THR D CA 1
ATOM 2797 C C . THR A 1 354 ? -24.642 3.727 35.174 1 18.987 354 THR D C 1
ATOM 2798 O O . THR A 1 354 ? -23.638 3.802 35.87 1 20.3 354 THR D O 1
ATOM 2802 N N . THR A 1 355 ? -25.051 2.568 34.634 1 18.154 355 THR D N 1
ATOM 2803 C CA . THR A 1 355 ? -24.353 1.312 34.899 1 17.656 355 THR D CA 1
ATOM 2804 C C . THR A 1 355 ? -23.742 0.711 33.622 1 15.344 355 THR D C 1
ATOM 2805 O O . THR A 1 355 ? -23.42 -0.481 33.591 1 15.519 355 THR D O 1
ATOM 2809 N N . PHE A 1 356 ? -23.572 1.533 32.579 1 14.925 356 PHE D N 1
ATOM 2810 C CA . PHE A 1 356 ? -22.89 1.004 31.415 1 13.871 356 PHE D CA 1
ATOM 2811 C C . PHE A 1 356 ? -21.469 0.548 31.758 1 14.028 356 PHE D C 1
ATOM 2812 O O . PHE A 1 356 ? -21.007 -0.484 31.241 1 13.584 356 PHE D O 1
ATOM 2820 N N . TYR A 1 357 ? -20.754 1.36 32.562 1 14.908 357 TYR D N 1
ATOM 2821 C CA . TYR A 1 357 ? -19.328 1.162 32.772 1 14.56 357 TYR D CA 1
ATOM 2822 C C . TYR A 1 357 ? -19.038 0.868 34.23 1 14.539 357 TYR D C 1
ATOM 2823 O O . TYR A 1 357 ? -19.43 1.635 35.101 1 19.294 357 TYR D O 1
ATOM 2832 N N . GLY A 1 358 ? -18.249 -0.182 34.479 1 14.736 358 GLY D N 1
ATOM 2833 C CA . GLY A 1 358 ? -17.76 -0.509 35.809 1 14.688 358 GLY D CA 1
ATOM 2834 C C . GLY A 1 358 ? -18.822 -1.17 36.663 1 15.859 358 GLY D C 1
ATOM 2835 O O . GLY A 1 358 ? -19.995 -1.267 36.285 1 17.072 358 GLY D O 1
ATOM 2836 N N . GLY A 1 359 ? -18.425 -1.616 37.858 1 17.905 359 GLY D N 1
ATOM 2837 C CA . GLY A 1 359 ? -19.411 -2.13 38.788 1 17.207 359 GLY D CA 1
ATOM 2838 C C . GLY A 1 359 ? -19.489 -3.653 38.684 1 16.885 359 GLY D C 1
ATOM 2839 O O . GLY A 1 359 ? -18.471 -4.348 38.481 1 20.068 359 GLY D O 1
ATOM 2840 N N . GLY A 1 360 ? -20.69 -4.169 38.944 1 15.762 360 GLY D N 1
ATOM 2841 C CA . GLY A 1 360 ? -20.913 -5.6 39.089 1 16.945 360 GLY D CA 1
ATOM 2842 C C . GLY A 1 360 ? -22.146 -6.021 38.301 1 15.685 360 GLY D C 1
ATOM 2843 O O . GLY A 1 360 ? -22.369 -5.586 37.167 1 15.285 360 GLY D O 1
ATOM 2844 N N . GLU A 1 361 ? -22.958 -6.885 38.931 1 16.57 361 GLU D N 1
ATOM 2845 C CA . GLU A 1 361 ? -24.121 -7.48 38.303 1 17.765 361 GLU D CA 1
ATOM 2846 C C . GLU A 1 361 ? -25.185 -6.433 37.941 1 17.047 361 GLU D C 1
ATOM 2847 O O . GLU A 1 361 ? -25.9 -6.597 36.947 1 16.702 361 GLU D O 1
ATOM 2853 N N A LYS A 1 362 ? -25.303 -5.37 38.748 0.5 17.794 362 LYS D N 1
ATOM 2854 N N B LYS A 1 362 ? -25.304 -5.359 38.748 0.5 17.704 362 LYS D N 1
ATOM 2855 C CA A LYS A 1 362 ? -26.407 -4.446 38.542 0.5 18.417 362 LYS D CA 1
ATOM 2856 C CA B LYS A 1 362 ? -26.373 -4.382 38.561 0.5 17.9 362 LYS D CA 1
ATOM 2857 C C A LYS A 1 362 ? -26.172 -3.664 37.259 0.5 17.883 362 LYS D C 1
ATOM 2858 C C B LYS A 1 362 ? -26.162 -3.64 37.25 0.5 17.553 362 LYS D C 1
ATOM 2859 O O A LYS A 1 362 ? -25.085 -3.118 37.058 0.5 18.184 362 LYS D O 1
ATOM 2860 O O B LYS A 1 362 ? -25.081 -3.092 37.022 0.5 17.921 362 LYS D O 1
ATOM 2871 N N . GLY A 1 363 ? -27.191 -3.658 36.389 1 15.715 363 GLY D N 1
ATOM 2872 C CA . GLY A 1 363 ? -27.068 -3.016 35.097 1 15.72 363 GLY D CA 1
ATOM 2873 C C . GLY A 1 363 ? -26.232 -3.827 34.115 1 15.206 363 GLY D C 1
ATOM 2874 O O . GLY A 1 363 ? -25.807 -3.276 33.099 1 14.817 363 GLY D O 1
ATOM 2875 N N . TYR A 1 364 ? -26.018 -5.125 34.388 1 13.773 364 TYR D N 1
ATOM 2876 C CA . TYR A 1 364 ? -25.112 -5.936 33.573 1 13.054 364 TYR D CA 1
ATOM 2877 C C . TYR A 1 364 ? -25.768 -7.291 33.327 1 13.374 364 TYR D C 1
ATOM 2878 O O . TYR A 1 364 ? -26.098 -7.588 32.177 1 12.984 364 TYR D O 1
ATOM 2887 N N . THR A 1 365 ? -26.038 -8.062 34.393 1 14.174 365 THR D N 1
ATOM 2888 C CA . THR A 1 365 ? -26.614 -9.394 34.226 1 13.852 365 THR D CA 1
ATOM 2889 C C . THR A 1 365 ? -28.016 -9.458 34.811 1 14.148 365 THR D C 1
ATOM 2890 O O . THR A 1 365 ? -28.623 -10.53 34.779 1 15 365 THR D O 1
ATOM 2894 N N . ASP A 1 366 ? -28.543 -8.334 35.331 1 15.508 366 ASP D N 1
ATOM 2895 C CA . ASP A 1 366 ? -29.823 -8.383 36.014 1 16.008 366 ASP D CA 1
ATOM 2896 C C . ASP A 1 366 ? -30.931 -7.732 35.19 1 16.291 366 ASP D C 1
ATOM 2897 O O . ASP A 1 366 ? -32.03 -7.526 35.679 1 18.421 366 ASP D O 1
ATOM 2902 N N . TYR A 1 367 ? -30.675 -7.417 33.919 1 16.077 367 TYR D N 1
ATOM 2903 C CA . TYR A 1 367 ? -31.797 -7.04 33.076 1 16.162 367 TYR D CA 1
ATOM 2904 C C . TYR A 1 367 ? -32.631 -8.291 32.781 1 17.289 367 TYR D C 1
ATOM 2905 O O . TYR A 1 367 ? -32.08 -9.337 32.399 1 18.401 367 TYR D O 1
ATOM 2914 N N . PRO A 1 368 ? -33.962 -8.229 32.991 1 17.448 368 PRO D N 1
ATOM 2915 C CA . PRO A 1 368 ? -34.785 -9.434 32.918 1 19.197 368 PRO D CA 1
ATOM 2916 C C . PRO A 1 368 ? -35.025 -9.981 31.516 1 18.966 368 PRO D C 1
ATOM 2917 O O . PRO A 1 368 ? -35.108 -9.237 30.521 1 18.756 368 PRO D O 1
ATOM 2921 N N . PHE A 1 369 ? -35.182 -11.31 31.471 1 18.75 369 PHE D N 1
ATOM 2922 C CA . PHE A 1 369 ? -35.658 -11.983 30.275 1 17.796 369 PHE D CA 1
ATOM 2923 C C . PHE A 1 369 ? -37.177 -11.887 30.199 1 18.945 369 PHE D C 1
ATOM 2924 O O . PHE A 1 369 ? -37.848 -11.689 31.2 1 22.62 369 PHE D O 1
ATOM 2932 N N A LEU A 1 370 ? -37.718 -12.062 28.994 0.5 19.457 370 LEU D N 1
ATOM 2933 N N B LEU A 1 370 ? -37.691 -12.049 28.984 0.5 19.783 370 LEU D N 1
ATOM 2934 C CA A LEU A 1 370 ? -39.161 -12.069 28.787 0.5 20.632 370 LEU D CA 1
ATOM 2935 C CA B LEU A 1 370 ? -39.101 -11.873 28.673 0.5 20.732 370 LEU D CA 1
ATOM 2936 C C A LEU A 1 370 ? -39.834 -13.007 29.803 0.5 19.964 370 LEU D C 1
ATOM 2937 C C B LEU A 1 370 ? -39.945 -13.03 29.251 0.5 21.283 370 LEU D C 1
ATOM 2938 O O A LEU A 1 370 ? -41.038 -12.789 30.039 0.5 20.074 370 LEU D O 1
ATOM 2939 O O B LEU A 1 370 ? -39.36 -14.086 29.638 0.5 21.566 370 LEU D O 1
#

Radius of gyration: 18.98 Å; Cα contacts (8 Å, |Δi|>4): 877; chains: 1; bounding box: 53×43×44 Å

B-factor: mean 18.41, std 9.34, range [8.32, 71.97]

Nearest PDB structures (foldseek):
  6uff-assembly4_D  TM=9.933E-01  e=1.028E-70  Nostoc sp. PCC 7120 = FACHB-418
  1gwj-assembly1_A-2  TM=9.536E-01  e=5.381E-48  Pseudomonas putida
  3p67-assembly1_A  TM=9.484E-01  e=1.273E-47  Enterobacter cloacae
  5epd-assembly1_A  TM=9.774E-01  e=2.671E-46  Agrobacterium tumefaciens
  6gi8-assembly1_A  TM=9.498E-01  e=4.503E-47  Enterobacter cloacae

Secondary structure (DSSP, 8-state):
---TTS-EEETTEEESSSEEEPP-------GGG---HHHHHHHHTTTTSSEEEEEEEESSGGG--STT--BSSSHHHHHHHHHHHHHHHHTT--EEEEEE--TTSS-GGGSGGGPPPEESS--PPSSEEEEBTEEEEPPPPEEPPGGGHHHHHHHHHHHHHHHHHTT-SEEEEE--TTSHHHHHHSTTT----STTSSSHHHHTHHHHHHHHHHTTTS-GGGEEEEE-TT--GGG---S-HHHHHHHHHHHGGGG--SEEEEE--TTTTTTTTS-SS-HHHHHHH--S-EEEESS--HHHHHHHHHTTS-SEEEESHHHHH-TTHHHHHHTT---PPP-GGGSSSSSSTTTT-SPP-